Protein AF-A0A6B3MGE1-F1 (afdb_monomer_lite)

Radius of gyration: 51.62 Å; chains: 1; bounding box: 69×41×171 Å

pLDDT: mean 73.35, std 17.1, range [39.31, 96.94]

Secondary structure (DSSP, 8-state):
--HHHHHHHHHHHHHHHHHH---SGGG-TT--TTSTTHHHHHIIIIIS------TTS---TTSPPPHHHHHHHHHHHHHHHHHHHHHH-S--HHHHHHHHHHHHHHHHHHHHHHHHHHHHHHHHHHHHHHS-----EEEEEEEEEEEEEE--SSTT-PPEEEEEEEEEEEEEE--------------TTS------S--------------

Structure (mmCIF, N/CA/C/O backbone):
data_AF-A0A6B3MGE1-F1
#
_entry.id   AF-A0A6B3MGE1-F1
#
loop_
_atom_site.group_PDB
_atom_site.id
_atom_site.type_symbol
_atom_site.label_atom_id
_atom_site.label_alt_id
_atom_site.label_comp_id
_atom_site.label_asym_id
_atom_site.label_entity_id
_atom_site.label_seq_id
_atom_site.pdbx_PDB_ins_code
_atom_site.Cartn_x
_atom_site.Cartn_y
_atom_site.Cartn_z
_atom_site.occupancy
_atom_site.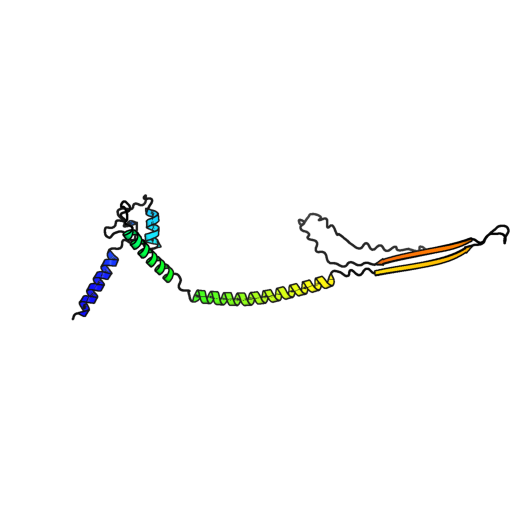B_iso_or_equiv
_atom_site.auth_seq_id
_atom_site.auth_comp_id
_atom_site.auth_asym_id
_atom_site.auth_atom_id
_atom_site.pdbx_PDB_model_num
ATOM 1 N N . MET A 1 1 ? -0.401 -8.418 68.496 1.00 49.59 1 MET A N 1
ATOM 2 C CA . MET A 1 1 ? -1.722 -9.057 68.261 1.00 49.59 1 MET A CA 1
ATOM 3 C C . MET A 1 1 ? -2.655 -8.253 67.332 1.00 49.59 1 MET A C 1
ATOM 5 O O . MET A 1 1 ? -3.755 -8.720 67.072 1.00 49.59 1 MET A O 1
ATOM 9 N N . LEU A 1 2 ? -2.242 -7.096 66.780 1.00 51.19 2 LEU A N 1
ATOM 10 C CA . LEU A 1 2 ? -3.118 -6.191 66.006 1.00 51.19 2 LEU A CA 1
ATOM 11 C C . LEU A 1 2 ? -3.100 -6.416 64.473 1.00 51.19 2 LEU A C 1
ATOM 13 O O . LEU A 1 2 ? -4.042 -6.022 63.790 1.00 51.19 2 LEU A O 1
ATOM 17 N N . ASP A 1 3 ? -2.113 -7.135 63.929 1.00 58.03 3 ASP A N 1
ATOM 18 C CA . ASP A 1 3 ? -1.953 -7.317 62.469 1.00 58.03 3 ASP A CA 1
ATOM 19 C C . ASP A 1 3 ? -2.907 -8.337 61.836 1.00 58.03 3 ASP A C 1
ATOM 21 O O . ASP A 1 3 ? -3.016 -8.441 60.611 1.00 58.03 3 ASP A O 1
ATOM 25 N N . ASN A 1 4 ? -3.599 -9.128 62.657 1.00 52.75 4 ASN A N 1
ATOM 26 C CA . ASN A 1 4 ? -4.525 -10.137 62.149 1.00 52.75 4 ASN A CA 1
ATOM 27 C C . ASN A 1 4 ? -5.879 -9.511 61.773 1.00 52.75 4 ASN A C 1
ATOM 29 O O . ASN A 1 4 ? -6.538 -9.970 60.843 1.00 52.75 4 ASN A O 1
ATOM 33 N N . ASN A 1 5 ? -6.265 -8.417 62.437 1.00 52.69 5 ASN A N 1
ATOM 34 C CA . ASN A 1 5 ? -7.567 -7.780 62.243 1.00 52.69 5 ASN A CA 1
ATOM 35 C C . ASN A 1 5 ? -7.633 -6.992 60.919 1.00 52.69 5 ASN A C 1
ATOM 37 O O . ASN A 1 5 ? -8.621 -7.059 60.193 1.00 52.69 5 ASN A O 1
ATOM 41 N N . SER A 1 6 ? -6.534 -6.344 60.521 1.00 58.25 6 SER A N 1
ATOM 42 C CA . SER A 1 6 ? -6.425 -5.642 59.232 1.00 58.25 6 SER A CA 1
ATOM 43 C C . SER A 1 6 ? -6.480 -6.601 58.034 1.00 58.25 6 SER A C 1
ATOM 45 O O . SER A 1 6 ? -7.157 -6.325 57.040 1.00 58.25 6 SER A O 1
ATOM 47 N N . LYS A 1 7 ? -5.846 -7.778 58.139 1.00 58.06 7 LYS A N 1
ATOM 48 C CA . LYS A 1 7 ? -5.917 -8.840 57.118 1.00 58.06 7 LYS A CA 1
ATOM 49 C C . LYS A 1 7 ? -7.322 -9.439 57.000 1.00 58.06 7 LYS A C 1
ATOM 51 O O . LYS A 1 7 ? -7.735 -9.795 55.897 1.00 58.06 7 LYS A O 1
ATOM 56 N N . GLN A 1 8 ? -8.065 -9.532 58.104 1.00 55.03 8 GLN A N 1
ATOM 57 C CA . GLN A 1 8 ? -9.456 -10.004 58.122 1.00 55.03 8 GLN A CA 1
ATOM 58 C C . GLN A 1 8 ? -10.407 -8.974 57.485 1.00 55.03 8 GLN A C 1
ATOM 60 O O . GLN A 1 8 ? -11.191 -9.337 56.608 1.00 55.03 8 GLN A O 1
ATOM 65 N N . LEU A 1 9 ? -10.272 -7.686 57.816 1.00 54.91 9 LEU A N 1
ATOM 66 C CA . LEU A 1 9 ? -11.087 -6.605 57.242 1.00 54.91 9 LEU A CA 1
ATOM 67 C C . LEU A 1 9 ? -10.875 -6.444 55.729 1.00 54.91 9 LEU A C 1
ATOM 69 O O . LEU A 1 9 ? -11.842 -6.333 54.975 1.00 54.91 9 LEU A O 1
ATOM 73 N N . ASN A 1 10 ? -9.628 -6.542 55.255 1.00 55.59 10 ASN A N 1
ATOM 74 C CA . ASN A 1 10 ? -9.343 -6.506 53.817 1.00 55.59 10 ASN A CA 1
ATOM 75 C C . ASN A 1 10 ? -9.913 -7.729 53.078 1.00 55.59 10 ASN A C 1
ATOM 77 O O . ASN A 1 10 ? -10.380 -7.613 51.947 1.00 55.59 10 ASN A O 1
ATOM 81 N N . ARG A 1 11 ? -9.934 -8.909 53.715 1.00 56.03 11 ARG A N 1
ATOM 82 C CA . ARG A 1 11 ? -10.553 -10.121 53.147 1.00 56.03 11 ARG A CA 1
ATOM 83 C C . ARG A 1 11 ? -12.078 -10.024 53.087 1.00 56.03 11 ARG A C 1
ATOM 85 O O . ARG A 1 11 ? -12.659 -10.487 52.107 1.00 56.03 11 ARG A O 1
ATOM 92 N N . LEU A 1 12 ? -12.715 -9.399 54.077 1.00 51.84 12 LEU A N 1
ATOM 93 C CA . LEU A 1 12 ? -14.160 -9.150 54.084 1.00 51.84 12 LEU A CA 1
ATOM 94 C C . LEU A 1 12 ? -14.558 -8.124 53.010 1.00 51.84 12 LEU A C 1
ATOM 96 O O . LEU A 1 12 ? -15.495 -8.371 52.255 1.00 51.84 12 LEU A O 1
ATOM 100 N N . GLY A 1 13 ? -13.782 -7.047 52.840 1.00 50.84 13 GLY A N 1
ATOM 101 C CA . GLY A 1 13 ? -13.987 -6.071 51.762 1.00 50.84 13 GLY A CA 1
ATOM 102 C C . GLY A 1 13 ? -13.771 -6.645 50.355 1.00 50.84 13 GLY A C 1
ATOM 103 O O . GLY A 1 13 ? -14.493 -6.286 49.425 1.00 50.84 13 GLY A O 1
ATOM 104 N N . LYS A 1 14 ? -12.820 -7.576 50.188 1.00 47.44 14 LYS A N 1
ATOM 105 C CA . LYS A 1 14 ? -12.525 -8.216 48.892 1.00 47.44 14 LYS A CA 1
ATOM 106 C C . LYS A 1 14 ? -13.545 -9.298 48.512 1.00 47.44 14 LYS A C 1
ATOM 108 O O . LYS A 1 14 ? -13.868 -9.403 47.337 1.00 47.44 14 LYS A O 1
ATOM 113 N N . ARG A 1 15 ? -14.097 -10.050 49.481 1.00 46.06 15 ARG A N 1
ATOM 114 C CA . ARG A 1 15 ? -15.192 -11.022 49.246 1.00 46.06 15 ARG A CA 1
ATOM 115 C C . ARG A 1 15 ? -16.539 -10.360 48.955 1.00 46.06 15 ARG A C 1
ATOM 117 O O . ARG A 1 15 ? -17.347 -10.948 48.248 1.00 46.06 15 ARG A O 1
ATOM 124 N N . ASN A 1 16 ? -16.794 -9.168 49.498 1.00 46.84 16 ASN A N 1
ATOM 125 C CA . ASN A 1 16 ? -18.074 -8.485 49.288 1.00 46.84 16 ASN A CA 1
ATOM 126 C C . ASN A 1 16 ? -18.192 -7.891 47.869 1.00 46.84 16 ASN A C 1
ATOM 128 O O . ASN A 1 16 ? -19.272 -7.886 47.290 1.00 46.84 16 ASN A O 1
ATOM 132 N N . ARG A 1 17 ? -17.071 -7.480 47.252 1.00 50.09 17 ARG A N 1
ATOM 133 C CA . ARG A 1 17 ? -17.051 -7.002 45.853 1.00 50.09 17 ARG A CA 1
ATOM 134 C C . ARG A 1 17 ? -17.314 -8.113 44.834 1.00 50.09 17 ARG A C 1
ATOM 136 O O . ARG A 1 17 ? -17.990 -7.873 43.846 1.00 50.09 17 ARG A O 1
ATOM 143 N N . SER A 1 18 ? -16.843 -9.331 45.094 1.00 46.41 18 SER A N 1
ATOM 144 C CA . SER A 1 18 ? -17.076 -10.495 44.226 1.00 46.41 18 SER A CA 1
ATOM 145 C C . SER A 1 18 ? -18.453 -11.148 44.402 1.00 46.41 18 SER A C 1
ATOM 147 O O . SER A 1 18 ? -18.789 -12.048 43.641 1.00 46.41 18 SER A O 1
ATOM 149 N N . ARG A 1 19 ? -19.264 -10.698 45.371 1.00 43.84 19 ARG A N 1
ATOM 150 C CA . ARG A 1 19 ? -20.631 -11.197 45.610 1.00 43.84 19 ARG A CA 1
ATOM 151 C C . ARG A 1 19 ? -21.747 -10.247 45.163 1.00 43.84 19 ARG A C 1
ATOM 153 O O . ARG A 1 19 ? -22.893 -10.673 45.141 1.00 43.84 19 ARG A O 1
ATOM 160 N N . ALA A 1 20 ? -21.426 -8.998 44.824 1.00 52.84 20 ALA A N 1
ATOM 161 C CA . ALA A 1 20 ? -22.412 -7.963 44.491 1.00 52.84 20 ALA A CA 1
ATOM 162 C C . ALA A 1 20 ? -22.423 -7.561 43.007 1.00 52.84 20 ALA A C 1
ATOM 164 O O . ALA A 1 20 ? -23.267 -6.766 42.603 1.00 52.84 20 ALA A O 1
ATOM 165 N N . GLN A 1 21 ? -21.490 -8.075 42.199 1.00 53.66 21 GLN A N 1
ATOM 166 C CA . GLN A 1 21 ? -21.432 -7.756 40.779 1.00 53.66 21 GLN A CA 1
ATOM 167 C C . GLN A 1 21 ? -22.167 -8.829 39.981 1.00 53.66 21 GLN A C 1
ATOM 169 O O . GLN A 1 21 ? -21.694 -9.954 39.839 1.00 53.66 21 GLN A O 1
ATOM 174 N N . VAL A 1 22 ? -23.338 -8.460 39.473 1.00 55.88 22 VAL A N 1
ATOM 175 C CA . VAL A 1 22 ? -24.089 -9.246 38.496 1.00 55.88 22 VAL A CA 1
ATOM 176 C C . VAL A 1 22 ? -23.349 -9.148 37.163 1.00 55.88 22 VAL A C 1
ATOM 178 O O . VAL A 1 22 ? -23.265 -8.067 36.582 1.00 55.88 22 VAL A O 1
ATOM 181 N N . THR A 1 23 ? -22.753 -10.253 36.717 1.00 63.41 23 THR A N 1
ATOM 182 C CA . THR A 1 23 ? -21.877 -10.319 35.531 1.00 63.41 23 THR A CA 1
ATOM 183 C C . THR A 1 23 ? -22.533 -11.005 34.335 1.00 63.41 23 THR A C 1
ATOM 185 O O . THR A 1 23 ? -21.853 -11.306 33.357 1.00 63.41 23 THR A O 1
ATOM 188 N N . ASN A 1 24 ? -23.843 -11.266 34.382 1.00 68.19 24 ASN A N 1
ATOM 189 C CA . ASN A 1 24 ? -24.580 -11.784 33.234 1.00 68.19 24 ASN A CA 1
ATOM 190 C C . ASN A 1 24 ? -25.957 -11.119 33.101 1.00 68.19 24 ASN A C 1
ATOM 192 O O . ASN A 1 24 ? -26.655 -10.922 34.092 1.00 68.19 24 ASN A O 1
ATOM 196 N N . VAL A 1 25 ? -26.364 -10.799 31.870 1.00 74.81 25 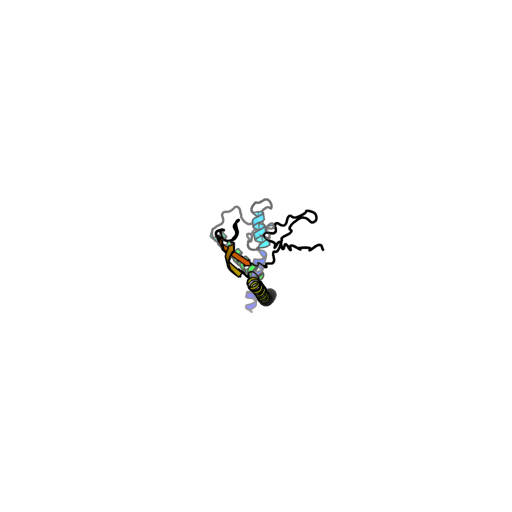VAL A N 1
ATOM 197 C CA . VAL A 1 25 ? -27.647 -10.129 31.591 1.00 74.81 25 VAL A CA 1
ATOM 198 C C . VAL A 1 25 ? -28.845 -10.983 31.997 1.00 74.81 25 VAL A C 1
ATOM 200 O O . VAL A 1 25 ? -29.847 -10.437 32.439 1.00 74.81 25 VAL A O 1
ATOM 203 N N . SER A 1 26 ? -28.729 -12.314 31.957 1.00 75.62 26 SER A N 1
ATOM 204 C CA . SER A 1 26 ? -29.785 -13.233 32.419 1.00 75.62 26 SER A CA 1
ATOM 205 C C . SER A 1 26 ? -30.077 -13.157 33.923 1.00 75.62 26 SER A C 1
ATOM 207 O O . SER A 1 26 ? -31.093 -13.670 34.381 1.00 75.62 26 SER A O 1
ATOM 209 N N . GLN A 1 27 ? -29.196 -12.528 34.701 1.00 79.56 27 GLN A N 1
ATOM 210 C CA . GLN A 1 27 ? -29.361 -12.345 36.143 1.00 79.56 27 GLN A CA 1
ATOM 211 C C . GLN A 1 27 ? -30.057 -11.016 36.484 1.00 79.56 27 GLN A C 1
ATOM 213 O O . GLN A 1 27 ? -30.359 -10.772 37.654 1.00 79.56 27 GLN A O 1
ATOM 218 N N . LEU A 1 28 ? -30.307 -10.158 35.487 1.00 83.19 28 LEU A N 1
ATOM 219 C CA . LEU A 1 28 ? -31.039 -8.908 35.658 1.00 83.19 28 LEU A CA 1
ATOM 220 C C . LEU A 1 28 ? -32.544 -9.193 35.673 1.00 83.19 28 LEU A C 1
ATOM 222 O O . LEU A 1 28 ? -33.082 -9.818 34.765 1.00 83.19 28 LEU A O 1
ATOM 226 N N . ARG A 1 29 ? -33.237 -8.741 36.721 1.00 83.56 29 ARG A N 1
ATOM 227 C CA . ARG A 1 29 ? -34.662 -9.045 36.954 1.00 83.56 29 ARG A CA 1
ATOM 228 C C . ARG A 1 29 ? -35.610 -8.187 36.118 1.00 83.56 29 ARG A C 1
ATOM 230 O O . ARG A 1 29 ? -36.794 -8.494 36.038 1.00 83.56 29 ARG A O 1
ATOM 237 N N . ASP A 1 30 ? -35.106 -7.100 35.550 1.00 85.88 30 ASP A N 1
ATOM 238 C CA . ASP A 1 30 ? -35.862 -6.057 34.855 1.00 85.88 30 ASP A CA 1
ATOM 239 C C . ASP A 1 30 ? -35.526 -5.944 33.363 1.00 85.88 30 ASP A C 1
ATOM 241 O O . ASP A 1 30 ? -35.956 -4.987 32.724 1.00 85.88 30 ASP A O 1
ATOM 245 N N . VAL A 1 31 ? -34.771 -6.899 32.814 1.00 85.81 31 VAL A N 1
ATOM 246 C CA . VAL A 1 31 ? -34.424 -6.954 31.390 1.00 85.81 31 VAL A CA 1
ATOM 247 C C . VAL A 1 31 ? -34.801 -8.329 30.851 1.00 85.81 31 VAL A C 1
ATOM 249 O O . VAL A 1 31 ? -34.288 -9.350 31.307 1.00 85.81 31 VAL A O 1
ATOM 252 N N . GLN A 1 32 ? -35.703 -8.363 29.877 1.00 87.00 32 GLN A N 1
ATOM 253 C CA . GLN A 1 32 ? -36.187 -9.581 29.234 1.00 87.00 32 GLN A CA 1
ATOM 254 C C . GLN A 1 32 ? -35.552 -9.762 27.846 1.00 87.00 32 GLN A C 1
ATOM 256 O O . GLN A 1 32 ? -35.199 -8.774 27.204 1.00 87.00 32 GLN A O 1
ATOM 261 N N . PRO A 1 33 ? -35.450 -11.000 27.319 1.00 84.12 33 PRO A N 1
ATOM 262 C CA . PRO A 1 33 ? -34.887 -11.259 25.987 1.00 84.12 33 PRO A CA 1
ATOM 263 C C . PRO A 1 33 ? -35.576 -10.530 24.823 1.00 84.12 33 PRO A C 1
ATOM 265 O O . PRO A 1 33 ? -34.974 -10.381 23.766 1.00 84.12 33 PRO A O 1
ATOM 268 N N . GLY A 1 34 ? -36.831 -10.103 24.998 1.00 86.25 34 GLY A N 1
ATOM 269 C CA . GLY A 1 34 ? -37.581 -9.338 23.997 1.00 86.25 34 GLY A CA 1
ATOM 270 C C . GLY A 1 34 ? -37.364 -7.823 24.054 1.00 86.25 34 GLY A C 1
ATOM 271 O O . GLY A 1 34 ? -37.864 -7.115 23.181 1.00 86.25 34 GLY A O 1
ATOM 272 N N . ASP A 1 35 ? -36.649 -7.308 25.057 1.00 87.50 35 ASP A N 1
ATOM 273 C CA . ASP A 1 35 ? -36.402 -5.874 25.181 1.00 87.50 35 ASP A CA 1
ATOM 274 C C . ASP A 1 35 ? -35.346 -5.417 24.173 1.00 87.50 35 ASP A C 1
ATOM 276 O O . ASP A 1 35 ? -34.298 -6.042 24.012 1.00 87.50 35 ASP A O 1
ATOM 280 N N . TRP A 1 36 ? -35.562 -4.254 23.556 1.00 87.88 36 TRP A N 1
ATOM 281 C CA . TRP A 1 36 ? -34.611 -3.659 22.606 1.00 87.88 36 TRP A CA 1
ATOM 282 C C . TRP A 1 36 ? -33.201 -3.468 23.202 1.00 87.88 36 TRP A C 1
ATOM 284 O O . TRP A 1 36 ? -32.205 -3.511 22.483 1.00 87.88 36 TRP A O 1
ATOM 294 N N . ALA A 1 37 ? -33.103 -3.267 24.521 1.00 85.19 37 ALA A N 1
ATOM 295 C CA . ALA A 1 37 ? -31.844 -3.057 25.233 1.00 85.19 37 ALA A CA 1
ATOM 296 C C . ALA A 1 37 ? -31.097 -4.363 25.559 1.00 85.19 37 ALA A C 1
ATOM 298 O O . ALA A 1 37 ? -29.924 -4.314 25.936 1.00 85.19 37 ALA A O 1
ATOM 299 N N . TYR A 1 38 ? -31.746 -5.525 25.425 1.00 87.12 38 TYR 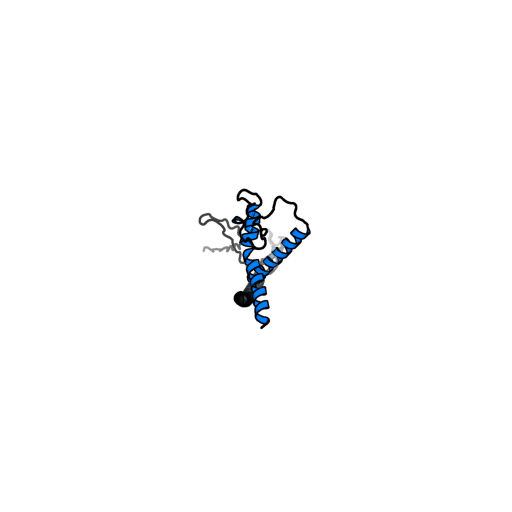A N 1
ATOM 300 C CA . TYR A 1 38 ? -31.190 -6.815 25.837 1.00 87.12 38 TYR A CA 1
ATOM 301 C C . TYR A 1 38 ? -29.882 -7.137 25.110 1.00 87.12 38 TYR A C 1
ATOM 303 O O . TYR A 1 38 ? -28.885 -7.489 25.739 1.00 87.12 38 TYR A O 1
ATOM 311 N N . GLU A 1 39 ? -29.853 -6.962 23.788 1.00 85.44 39 GLU A N 1
ATOM 312 C CA . GLU A 1 39 ? -28.683 -7.293 22.973 1.00 85.44 39 GLU A CA 1
ATOM 313 C C . GLU A 1 39 ? -27.503 -6.345 23.228 1.00 85.44 39 GLU A C 1
ATOM 315 O O . GLU A 1 39 ? -26.356 -6.784 23.354 1.00 85.44 39 GLU A O 1
ATOM 320 N N . ALA A 1 40 ? -27.789 -5.053 23.416 1.00 84.81 40 ALA A N 1
ATOM 321 C CA . ALA A 1 40 ? -26.782 -4.064 23.788 1.00 84.81 40 ALA A CA 1
ATOM 322 C C . ALA A 1 40 ? -26.155 -4.389 25.153 1.00 84.81 40 ALA A C 1
ATOM 324 O O . ALA A 1 40 ? -24.929 -4.401 25.297 1.00 84.81 40 ALA A O 1
ATOM 325 N N . LEU A 1 41 ? -26.985 -4.720 26.146 1.00 85.00 41 LEU A N 1
ATOM 326 C CA . LEU A 1 41 ? -26.520 -5.118 27.472 1.00 85.00 41 LEU A CA 1
ATOM 327 C C . LEU A 1 41 ? -25.729 -6.420 27.424 1.00 85.00 41 LEU A C 1
ATOM 329 O O . LEU A 1 41 ? -24.696 -6.527 28.083 1.00 85.00 41 LEU A O 1
ATOM 333 N N . ARG A 1 42 ? -26.170 -7.393 26.620 1.00 84.62 42 ARG A N 1
ATOM 334 C CA . ARG A 1 42 ? -25.487 -8.681 26.476 1.00 84.62 42 ARG A CA 1
ATOM 335 C C . ARG A 1 42 ? -24.065 -8.479 25.980 1.00 84.62 42 ARG A C 1
ATOM 337 O O . ARG A 1 42 ? -23.130 -8.994 26.586 1.00 84.62 42 ARG A O 1
ATOM 344 N N . SER A 1 43 ? -23.894 -7.663 24.943 1.00 82.88 43 SER A N 1
ATOM 345 C CA . SER A 1 43 ? -22.572 -7.317 24.420 1.00 82.88 43 SER A CA 1
ATOM 346 C C . SER A 1 43 ? -21.697 -6.643 25.487 1.00 82.88 43 SER A C 1
ATOM 348 O O . SER A 1 43 ? -20.558 -7.047 25.714 1.00 82.88 43 SER A O 1
ATOM 350 N N . LEU A 1 44 ? -22.235 -5.659 26.211 1.00 81.25 44 LEU A N 1
ATOM 351 C CA . LEU A 1 44 ? -21.476 -4.886 27.205 1.00 81.25 44 LEU A CA 1
ATOM 352 C C . LEU A 1 44 ? -21.065 -5.707 28.437 1.00 81.25 44 LEU A C 1
ATOM 354 O O . LEU A 1 44 ? -19.969 -5.517 28.973 1.00 81.25 44 LEU A O 1
ATOM 358 N N . VAL A 1 45 ? -21.919 -6.629 28.875 1.00 80.31 45 VAL A N 1
ATOM 359 C CA . VAL A 1 45 ? -21.690 -7.458 30.062 1.00 80.31 45 VAL A CA 1
ATOM 360 C C . VAL A 1 45 ? -20.856 -8.695 29.729 1.00 80.31 45 VAL A C 1
ATOM 362 O O . VAL A 1 45 ? -19.877 -8.960 30.419 1.00 80.31 45 VAL A O 1
ATOM 365 N N . GLU A 1 46 ? -21.185 -9.431 28.665 1.00 78.06 46 GLU A N 1
ATOM 366 C CA . GLU A 1 46 ? -20.501 -10.692 28.341 1.00 78.06 46 GLU A CA 1
ATOM 367 C C . GLU A 1 46 ? -19.152 -10.464 27.650 1.00 78.06 46 GLU A C 1
ATOM 369 O O . GLU A 1 46 ? -18.181 -11.151 27.960 1.00 78.06 46 GLU A O 1
ATOM 374 N N . ARG A 1 47 ? -19.065 -9.498 26.725 1.00 73.81 47 ARG A N 1
ATOM 375 C CA . ARG A 1 47 ? -17.859 -9.297 25.906 1.00 73.81 47 ARG A CA 1
ATOM 376 C C . ARG A 1 47 ? -16.851 -8.363 26.556 1.00 73.81 47 ARG A C 1
ATOM 378 O O . ARG A 1 47 ? -15.651 -8.611 26.496 1.00 73.81 47 ARG A O 1
ATOM 385 N N . TYR A 1 48 ? -17.338 -7.282 27.156 1.00 74.06 48 TYR A N 1
ATOM 386 C CA . TYR A 1 48 ? -16.479 -6.249 27.733 1.00 74.06 48 TYR A CA 1
ATOM 387 C C . TYR A 1 48 ? -16.421 -6.324 29.262 1.00 74.06 48 TYR A C 1
ATOM 389 O O . TYR A 1 48 ? -15.449 -5.854 29.851 1.00 74.06 48 TYR A O 1
ATOM 397 N N . GLY A 1 49 ? -17.409 -6.937 29.926 1.00 76.12 49 GLY A N 1
ATOM 398 C CA . GLY A 1 49 ? -17.444 -7.065 31.390 1.00 76.12 49 GLY A CA 1
ATOM 399 C C . GLY A 1 49 ? -17.455 -5.717 32.111 1.00 76.12 49 GLY A C 1
ATOM 400 O O . GLY A 1 49 ? -16.958 -5.606 33.231 1.00 76.12 49 GLY A O 1
ATOM 401 N N . CYS A 1 50 ? -17.933 -4.674 31.431 1.00 79.50 50 CYS A N 1
ATOM 402 C CA . CYS A 1 50 ? -17.660 -3.286 31.788 1.00 79.50 50 CYS A CA 1
ATOM 403 C C . CYS A 1 50 ? -18.878 -2.576 32.408 1.00 79.50 50 CYS A C 1
ATOM 405 O O . CYS A 1 50 ? -18.738 -1.530 33.038 1.00 79.50 50 CYS A O 1
ATOM 407 N N . ILE A 1 51 ? -20.062 -3.177 32.271 1.00 74.19 51 ILE A N 1
ATOM 408 C CA . ILE A 1 51 ? -21.307 -2.747 32.906 1.00 74.19 51 ILE A CA 1
ATOM 409 C C . ILE A 1 51 ? -21.720 -3.801 33.931 1.00 74.19 51 ILE A C 1
ATOM 411 O O . ILE A 1 51 ? -21.615 -4.999 33.682 1.00 74.19 51 ILE A O 1
ATOM 415 N N . ALA A 1 52 ? -22.191 -3.343 35.088 1.00 71.88 52 ALA A N 1
ATOM 416 C CA . ALA A 1 52 ? -22.763 -4.180 36.131 1.00 71.88 52 ALA A CA 1
ATOM 417 C C . ALA A 1 52 ? -24.154 -3.660 36.492 1.00 71.88 52 ALA A C 1
ATOM 419 O O . ALA A 1 52 ? -24.366 -2.447 36.553 1.00 71.88 52 ALA A O 1
ATOM 420 N N . GLY A 1 53 ? -25.085 -4.581 36.745 1.00 75.25 53 GLY A N 1
ATOM 421 C CA . GLY A 1 53 ? -26.366 -4.236 37.356 1.00 75.25 53 GLY A CA 1
ATOM 422 C C . GLY A 1 53 ? -26.189 -3.680 38.769 1.00 75.25 53 GLY A C 1
ATOM 423 O O . GLY A 1 53 ? -25.133 -3.815 39.394 1.00 75.25 53 GLY A O 1
ATOM 424 N N . TYR A 1 54 ? -27.246 -3.069 39.289 1.00 79.81 54 TYR A N 1
ATOM 425 C CA . TYR A 1 54 ? -27.322 -2.671 40.686 1.00 79.81 54 TYR A CA 1
ATOM 426 C C . TYR A 1 54 ? -27.268 -3.908 41.607 1.00 79.81 54 TYR A C 1
ATOM 428 O O . TYR A 1 54 ? -27.622 -5.015 41.190 1.00 79.81 54 TYR A O 1
ATOM 436 N N . PRO A 1 55 ? -26.859 -3.748 42.881 1.00 76.38 55 PRO A N 1
ATOM 437 C CA . PRO A 1 55 ? -26.761 -4.864 43.830 1.00 76.38 55 PRO A CA 1
ATOM 438 C C . PRO A 1 55 ? -28.086 -5.593 44.102 1.00 76.38 55 PRO A C 1
ATOM 440 O O . PRO A 1 55 ? -28.081 -6.699 44.634 1.00 76.38 55 PRO A O 1
ATOM 443 N N . ASP A 1 56 ? -29.218 -4.972 43.764 1.00 79.06 56 ASP A N 1
ATOM 444 C CA . ASP A 1 56 ? -30.565 -5.549 43.836 1.00 79.06 56 ASP A CA 1
ATOM 445 C C . ASP A 1 56 ? -30.907 -6.451 42.631 1.00 79.06 56 ASP A C 1
ATOM 447 O O . ASP A 1 56 ? -31.994 -7.031 42.581 1.00 79.06 56 ASP A O 1
ATOM 451 N N . GLY A 1 57 ? -29.981 -6.598 41.678 1.00 78.75 57 GLY A N 1
ATOM 452 C CA . GLY A 1 57 ? -30.158 -7.400 40.472 1.00 78.75 57 GLY A CA 1
ATOM 453 C C . GLY A 1 57 ? -30.985 -6.710 39.391 1.00 78.75 57 GLY A C 1
ATOM 454 O O . GLY A 1 57 ? -31.551 -7.394 38.548 1.00 78.75 57 GLY A O 1
ATOM 455 N N . SER A 1 58 ? -31.096 -5.381 39.414 1.00 83.50 58 SER A N 1
ATOM 456 C CA . SER A 1 58 ? -31.791 -4.588 38.391 1.00 83.50 58 SER A CA 1
ATOM 457 C C . SER A 1 58 ? -30.804 -3.734 37.583 1.00 83.50 58 SER A C 1
ATOM 459 O O . SER A 1 58 ? -29.742 -3.367 38.079 1.00 83.50 58 SER A O 1
ATOM 461 N N . PHE A 1 59 ? -31.131 -3.396 36.336 1.00 84.81 59 PHE A N 1
ATOM 462 C CA . PHE A 1 59 ? -30.426 -2.392 35.529 1.00 84.81 59 PHE A CA 1
ATOM 463 C C . PHE A 1 59 ? -31.031 -0.984 35.674 1.00 84.81 59 PHE A C 1
ATOM 465 O O . PHE A 1 59 ? -30.347 0.022 35.500 1.00 84.81 59 PHE A O 1
ATOM 472 N N . ARG A 1 60 ? -32.310 -0.905 36.049 1.00 86.12 60 ARG A N 1
ATOM 473 C CA . ARG A 1 60 ? -33.128 0.303 36.209 1.00 86.12 60 ARG A CA 1
ATOM 474 C C . ARG A 1 60 ? -33.242 1.124 34.921 1.00 86.12 60 ARG A C 1
ATOM 476 O O . ARG A 1 60 ? -33.226 2.350 34.973 1.00 86.12 60 ARG A O 1
ATOM 483 N N . GLY A 1 61 ? -33.413 0.464 33.774 1.00 82.44 61 GLY A N 1
ATOM 484 C CA . GLY A 1 61 ? -33.492 1.128 32.462 1.00 82.44 61 GLY A CA 1
ATOM 485 C C . GLY A 1 61 ? -34.662 2.111 32.297 1.00 82.44 61 GLY A C 1
ATOM 486 O O . GLY A 1 61 ? -34.564 3.051 31.518 1.00 82.44 61 GLY A O 1
ATOM 487 N N . ASN A 1 62 ? -35.741 1.949 33.071 1.00 84.88 62 ASN A N 1
ATOM 488 C CA . ASN A 1 62 ? -36.935 2.803 32.996 1.00 84.88 62 ASN A CA 1
ATOM 489 C C . ASN A 1 62 ? -36.832 4.122 33.784 1.00 84.88 62 ASN A C 1
ATOM 491 O O . ASN A 1 62 ? -37.781 4.906 33.777 1.00 84.88 62 ASN A O 1
ATOM 495 N N . ARG A 1 63 ? -35.722 4.383 34.490 1.00 87.56 63 ARG A N 1
ATOM 496 C CA . ARG A 1 63 ? -35.528 5.636 35.238 1.00 87.56 63 ARG A CA 1
ATOM 497 C C . ARG A 1 63 ? -34.565 6.567 34.509 1.00 87.56 63 ARG A C 1
ATOM 499 O O . ARG A 1 63 ? -33.613 6.118 33.877 1.00 87.56 63 ARG A O 1
ATOM 506 N N . ALA A 1 64 ? -34.756 7.872 34.686 1.00 87.06 64 ALA A N 1
ATOM 507 C CA . ALA A 1 64 ? -33.776 8.851 34.236 1.00 87.06 64 ALA A CA 1
ATOM 508 C C . ALA A 1 64 ? -32.444 8.661 34.984 1.00 87.06 64 ALA A C 1
ATOM 510 O O . ALA A 1 64 ? -32.411 8.600 36.216 1.00 87.06 64 ALA A O 1
ATOM 511 N N . LEU A 1 65 ? -31.353 8.575 34.226 1.00 87.19 65 LEU A N 1
ATOM 512 C CA . LEU A 1 65 ? -29.992 8.478 34.744 1.00 87.19 65 LEU A CA 1
ATOM 513 C C . LEU A 1 65 ? -29.430 9.881 34.993 1.00 87.19 65 LEU A C 1
ATOM 515 O O . LEU A 1 65 ? -29.577 10.774 34.154 1.00 87.19 65 LEU A O 1
ATOM 519 N N . THR A 1 66 ? -28.754 10.094 36.124 1.00 91.00 66 THR A N 1
ATOM 520 C CA . THR A 1 66 ? -28.054 11.366 36.346 1.00 91.00 66 THR A CA 1
ATOM 521 C C . THR A 1 66 ? -26.775 11.434 35.510 1.00 91.00 66 THR A C 1
ATOM 523 O O . THR A 1 66 ? -26.123 10.424 35.238 1.00 91.00 66 THR A O 1
ATOM 526 N N . ARG A 1 67 ? -26.354 12.650 35.141 1.00 92.25 67 ARG A N 1
ATOM 527 C CA . ARG A 1 67 ? -25.092 12.862 34.405 1.00 92.25 67 ARG A CA 1
ATOM 528 C C . ARG A 1 67 ? -23.881 12.276 35.146 1.00 92.25 67 ARG A C 1
ATOM 530 O O . ARG A 1 67 ? -22.969 11.758 34.510 1.00 92.25 67 ARG A O 1
ATOM 537 N N . PHE A 1 68 ? -23.893 12.326 36.480 1.00 92.00 68 PHE A N 1
ATOM 538 C CA . PHE A 1 68 ? -22.826 11.784 37.322 1.00 92.00 68 PHE A CA 1
ATOM 539 C C . PHE A 1 68 ? -22.789 10.254 37.313 1.00 92.00 68 PHE A C 1
ATOM 541 O O . PHE A 1 68 ? -21.711 9.676 37.194 1.00 92.00 68 PHE A O 1
ATOM 548 N N . GLU A 1 69 ? -23.949 9.595 37.387 1.00 85.19 69 GLU A N 1
ATOM 549 C CA . GLU A 1 69 ? -24.027 8.132 37.304 1.00 85.19 69 GLU A CA 1
ATOM 550 C C . GLU A 1 69 ? -23.566 7.628 35.932 1.00 85.19 69 GLU A C 1
ATOM 552 O O . GLU A 1 69 ? -22.815 6.656 35.858 1.00 85.19 69 GLU A O 1
ATOM 557 N N . PHE A 1 70 ? -23.939 8.326 34.854 1.00 87.88 70 PHE A N 1
ATOM 558 C CA . PHE A 1 70 ? -23.465 8.002 33.508 1.00 87.88 70 PHE A CA 1
ATOM 559 C C . PHE A 1 70 ? -21.941 8.125 33.385 1.00 87.88 70 PHE A C 1
ATOM 561 O O . PHE A 1 70 ? -21.280 7.193 32.930 1.00 87.88 70 PHE A O 1
ATOM 568 N N . ALA A 1 71 ? -21.369 9.249 33.831 1.00 89.00 71 ALA A N 1
ATOM 569 C CA . ALA A 1 71 ? -19.929 9.487 33.753 1.00 89.00 71 ALA A CA 1
ATOM 570 C C . ALA A 1 71 ? -19.121 8.460 34.565 1.00 89.00 71 ALA A C 1
ATOM 572 O O . ALA A 1 71 ? -18.093 7.970 34.094 1.00 89.00 71 ALA A O 1
ATOM 573 N N . ALA A 1 72 ? -19.599 8.094 35.759 1.00 86.75 72 ALA A N 1
ATOM 574 C CA . ALA A 1 72 ? -18.963 7.073 36.588 1.00 86.75 72 ALA A CA 1
ATOM 575 C C . ALA A 1 72 ? -18.985 5.689 35.916 1.00 86.75 72 ALA A C 1
ATOM 577 O O . ALA A 1 72 ? -17.961 5.002 35.903 1.00 86.75 72 ALA A O 1
ATOM 578 N N . GLY A 1 73 ? -20.119 5.304 35.318 1.00 85.75 73 GLY A N 1
ATOM 579 C CA . GLY A 1 73 ? -20.248 4.051 34.569 1.00 85.75 73 GLY A CA 1
ATOM 580 C C . GLY A 1 73 ? -19.353 4.009 33.328 1.00 85.75 73 GLY A C 1
ATOM 581 O O . GLY A 1 73 ? -18.653 3.023 33.103 1.00 85.75 73 GLY A O 1
ATOM 582 N N . LEU A 1 74 ? -19.304 5.104 32.564 1.00 87.94 74 LEU A N 1
ATOM 583 C CA . LEU A 1 74 ? -18.456 5.213 31.376 1.00 87.94 74 LEU A CA 1
ATOM 584 C C . LEU A 1 74 ? -16.965 5.107 31.727 1.00 87.94 74 LEU A C 1
ATOM 586 O O . LEU A 1 74 ? -16.236 4.354 31.086 1.00 87.94 74 LEU A O 1
ATOM 590 N N . ASN A 1 75 ? -16.518 5.813 32.769 1.00 88.25 75 ASN A N 1
ATOM 591 C CA . ASN A 1 75 ? -15.129 5.765 33.228 1.00 88.25 75 ASN A CA 1
ATOM 592 C C . ASN A 1 75 ? -14.722 4.351 33.677 1.00 88.25 75 ASN A C 1
ATOM 594 O O . ASN A 1 75 ? -13.656 3.860 33.308 1.00 88.25 75 ASN A O 1
ATOM 598 N N . ALA A 1 76 ? -15.589 3.663 34.428 1.00 85.31 76 ALA A N 1
ATOM 599 C CA . ALA A 1 76 ? -15.350 2.277 34.821 1.00 85.31 76 ALA A CA 1
ATOM 600 C C . ALA A 1 76 ? -15.244 1.347 33.600 1.00 85.31 76 ALA A C 1
ATOM 602 O O . ALA A 1 76 ? -14.371 0.475 33.562 1.00 85.31 76 ALA A O 1
ATOM 603 N N . CYS A 1 77 ? -16.089 1.563 32.585 1.00 87.19 77 CYS A N 1
ATOM 604 C CA . CYS A 1 77 ? -16.044 0.762 31.371 1.00 87.19 77 CYS A CA 1
ATOM 605 C C . CYS A 1 77 ? -14.755 0.994 30.567 1.00 87.19 77 CYS A C 1
ATOM 607 O O . CYS A 1 77 ? -14.108 0.032 30.153 1.00 87.19 77 CYS A O 1
ATOM 609 N N . LEU A 1 78 ? -14.326 2.250 30.409 1.00 87.44 78 LEU A N 1
ATOM 610 C CA . LEU A 1 78 ? -13.079 2.588 29.718 1.00 87.44 78 LEU A CA 1
ATOM 611 C C . LEU A 1 78 ? -11.850 1.959 30.392 1.00 87.44 78 LEU A C 1
ATOM 613 O O . LEU A 1 78 ? -11.017 1.384 29.700 1.00 87.44 78 LEU A O 1
ATOM 617 N N . GLN A 1 79 ? -11.776 1.955 31.726 1.00 85.38 79 GLN A N 1
ATOM 618 C CA . GLN A 1 79 ? -10.681 1.299 32.461 1.00 85.38 79 GLN A CA 1
ATOM 619 C C . GLN A 1 79 ? -10.659 -0.225 32.276 1.00 85.38 79 GLN A C 1
ATOM 621 O O . GLN A 1 79 ? -9.609 -0.865 32.349 1.00 85.38 79 GLN A O 1
ATOM 626 N N . GLN A 1 80 ? -11.825 -0.844 32.088 1.00 83.25 80 GLN A N 1
ATOM 627 C CA . GLN A 1 80 ? -11.926 -2.268 31.775 1.00 83.25 80 GLN A CA 1
ATOM 628 C C . GLN A 1 80 ? -11.457 -2.551 30.347 1.00 83.25 80 GLN A C 1
ATOM 630 O O . GLN A 1 80 ? -10.707 -3.504 30.147 1.00 83.25 80 GLN A O 1
ATOM 635 N N . ILE A 1 81 ? -11.843 -1.713 29.385 1.00 82.06 81 ILE A N 1
ATOM 636 C CA . ILE A 1 81 ? -11.385 -1.809 27.996 1.00 82.06 81 ILE A CA 1
ATOM 637 C C . ILE A 1 81 ? -9.867 -1.622 27.918 1.00 82.06 81 ILE A C 1
ATOM 639 O O . ILE A 1 81 ? -9.200 -2.438 27.293 1.00 82.06 81 ILE A O 1
ATOM 643 N N . GLU A 1 82 ? -9.308 -0.627 28.608 1.00 81.81 82 GLU A N 1
ATOM 644 C CA . GLU A 1 82 ? -7.860 -0.409 28.686 1.00 81.81 82 GLU A CA 1
ATOM 645 C C . GLU A 1 82 ? -7.138 -1.664 29.189 1.00 81.81 82 GLU A C 1
ATOM 647 O O . GLU A 1 82 ? -6.218 -2.147 28.538 1.00 81.81 82 GLU A O 1
ATOM 652 N N . ARG A 1 83 ? -7.622 -2.285 30.272 1.00 79.19 83 ARG A N 1
ATOM 653 C CA . ARG A 1 83 ? -7.058 -3.547 30.776 1.00 79.19 83 ARG A CA 1
ATOM 654 C C . ARG A 1 83 ? -7.190 -4.704 29.788 1.00 79.19 83 ARG A C 1
ATOM 656 O O . ARG A 1 83 ? -6.279 -5.522 29.704 1.00 79.19 83 ARG A O 1
ATOM 663 N N . LEU A 1 84 ? -8.304 -4.805 29.062 1.00 77.06 84 LEU A N 1
ATOM 664 C CA . LEU A 1 84 ? -8.480 -5.829 28.027 1.00 77.06 84 LEU A CA 1
ATOM 665 C C . LEU A 1 84 ? -7.526 -5.609 26.847 1.00 77.06 84 LEU A C 1
ATOM 667 O O . LEU A 1 84 ? -7.031 -6.589 26.300 1.00 77.06 84 LEU A O 1
ATOM 671 N N . ILE A 1 85 ? -7.240 -4.358 26.482 1.00 75.75 85 ILE A N 1
ATOM 672 C CA . ILE A 1 85 ? -6.282 -4.002 25.427 1.00 75.75 85 ILE A CA 1
ATOM 673 C C . ILE A 1 85 ? -4.848 -4.268 25.898 1.00 75.75 85 ILE A C 1
ATOM 675 O O . ILE A 1 85 ? -4.096 -4.940 25.198 1.00 75.75 85 ILE A O 1
ATOM 679 N N . SER A 1 86 ? -4.479 -3.836 27.106 1.00 72.38 86 SER A N 1
ATOM 680 C CA . SER A 1 86 ? -3.155 -4.108 27.678 1.00 72.38 86 SER A CA 1
ATOM 681 C C . SER A 1 86 ? -2.883 -5.607 27.838 1.00 72.38 86 SER A C 1
ATOM 683 O O . SER A 1 86 ? -1.753 -6.043 27.646 1.00 72.38 86 SER A O 1
ATOM 685 N N . ASN A 1 87 ? -3.910 -6.410 28.142 1.00 68.94 87 ASN A N 1
ATOM 686 C CA . ASN A 1 87 ? -3.784 -7.866 28.239 1.00 68.94 87 ASN A CA 1
ATOM 687 C C . ASN A 1 87 ? -3.788 -8.585 26.874 1.00 68.94 87 ASN A C 1
ATOM 689 O O . ASN A 1 87 ? -3.288 -9.703 26.805 1.00 68.94 87 ASN A O 1
ATOM 693 N N . ASN A 1 88 ? -4.329 -7.981 25.806 1.00 62.31 88 ASN A N 1
ATOM 694 C CA . ASN A 1 88 ? -4.383 -8.571 24.455 1.00 62.31 88 ASN A CA 1
ATOM 695 C C . ASN A 1 88 ? -3.286 -8.076 23.495 1.00 62.31 88 ASN A C 1
ATOM 697 O O . ASN A 1 88 ? -3.310 -8.445 22.324 1.00 62.31 88 ASN A O 1
ATOM 701 N N . GLY A 1 89 ? -2.335 -7.248 23.932 1.00 58.12 89 GLY A N 1
ATOM 702 C CA . GLY A 1 89 ? -1.372 -6.690 22.981 1.00 58.12 89 GLY A CA 1
ATOM 703 C C . GLY A 1 89 ? -0.236 -5.883 23.581 1.00 58.12 89 GLY A C 1
ATOM 704 O O . GLY A 1 89 ? 0.110 -4.830 23.055 1.00 58.12 89 GLY A O 1
ATOM 705 N N . GLY A 1 90 ? 0.389 -6.374 24.652 1.00 60.44 90 GLY A N 1
ATOM 706 C CA . GLY A 1 90 ? 1.827 -6.150 24.770 1.00 60.44 90 GLY A CA 1
ATOM 707 C C . GLY A 1 90 ? 2.481 -6.871 23.594 1.00 60.44 90 GLY A C 1
ATOM 708 O O . GLY A 1 90 ? 2.205 -8.053 23.405 1.00 60.44 90 GLY A O 1
ATOM 709 N N . ILE A 1 91 ? 3.263 -6.157 22.782 1.00 62.97 91 ILE A N 1
ATOM 710 C CA . ILE A 1 91 ? 3.999 -6.707 21.638 1.00 62.97 91 ILE A CA 1
ATOM 711 C C . ILE A 1 91 ? 4.581 -8.073 22.031 1.00 62.97 91 ILE A C 1
ATOM 713 O O . ILE A 1 91 ? 5.452 -8.148 22.904 1.00 62.97 91 ILE A O 1
ATOM 717 N N . SER A 1 92 ? 4.067 -9.152 21.434 1.00 71.94 92 SER A N 1
ATOM 718 C CA . SER A 1 92 ? 4.580 -10.486 21.718 1.00 71.94 92 SER A CA 1
ATOM 719 C C . SER A 1 92 ? 6.015 -10.553 21.215 1.00 71.94 92 SER A C 1
ATOM 721 O O . SER A 1 92 ? 6.334 -10.072 20.126 1.00 71.94 92 SER A O 1
ATOM 723 N N . ARG A 1 93 ? 6.903 -11.167 21.998 1.00 74.44 93 ARG A N 1
ATOM 724 C CA . ARG A 1 93 ? 8.292 -11.395 21.579 1.00 74.44 93 ARG A CA 1
ATOM 725 C C . ARG A 1 93 ? 8.359 -12.181 20.265 1.00 74.44 93 ARG A C 1
ATOM 727 O O . ARG A 1 93 ? 9.229 -11.924 19.445 1.00 74.44 93 ARG A O 1
ATOM 734 N N . GLU A 1 94 ? 7.377 -13.049 20.042 1.00 81.69 94 GLU A N 1
ATOM 735 C CA . GLU A 1 94 ? 7.197 -13.789 18.796 1.00 81.69 94 GLU A CA 1
ATOM 736 C C . GLU A 1 94 ? 6.887 -12.872 17.598 1.00 81.69 94 GLU A C 1
ATOM 738 O O . GLU A 1 94 ? 7.412 -13.081 16.506 1.00 81.69 94 GLU A O 1
ATOM 743 N N . ASP A 1 95 ? 6.075 -11.829 17.788 1.00 83.31 95 ASP A N 1
ATOM 744 C CA . ASP A 1 95 ? 5.728 -10.893 16.713 1.00 83.31 95 ASP A CA 1
ATOM 745 C C . ASP A 1 95 ? 6.919 -10.003 16.342 1.00 83.31 95 ASP A C 1
ATOM 747 O O . ASP A 1 95 ? 7.136 -9.723 15.165 1.00 83.31 95 ASP A O 1
ATOM 751 N N . LEU A 1 96 ? 7.750 -9.623 17.321 1.00 83.94 96 LEU A N 1
ATOM 752 C CA . LEU A 1 96 ? 9.011 -8.922 17.053 1.00 83.94 96 LEU A CA 1
ATOM 753 C C . LEU A 1 96 ? 9.973 -9.779 16.237 1.00 83.94 96 LEU A C 1
ATOM 755 O O . LEU A 1 96 ? 10.594 -9.275 15.305 1.00 83.94 96 LEU A O 1
ATOM 759 N N . GLU A 1 97 ? 10.078 -11.067 16.555 1.00 88.25 97 GLU A N 1
ATOM 760 C CA . GLU A 1 97 ? 10.924 -11.998 15.807 1.00 88.25 97 GLU A CA 1
ATOM 761 C C . GLU A 1 97 ? 10.413 -12.194 14.371 1.00 88.25 97 GLU A C 1
ATOM 763 O O . GLU A 1 97 ? 11.212 -12.225 13.434 1.00 88.25 97 GLU A O 1
ATOM 768 N N . LYS A 1 98 ? 9.090 -12.250 14.165 1.00 87.81 98 LYS A N 1
ATOM 769 C CA . LYS A 1 98 ? 8.490 -12.291 12.821 1.00 87.81 98 LYS A CA 1
ATOM 770 C C . LYS A 1 98 ? 8.771 -11.017 12.033 1.00 87.81 98 LYS A C 1
ATOM 772 O O . LYS A 1 98 ? 9.169 -11.110 10.878 1.00 87.81 98 LYS A O 1
ATOM 777 N N . LEU A 1 99 ? 8.612 -9.844 12.645 1.00 88.44 99 LEU A N 1
ATOM 778 C CA . LEU A 1 99 ? 8.897 -8.562 11.994 1.00 88.44 99 LEU A CA 1
ATOM 779 C C . LEU A 1 99 ? 10.382 -8.410 11.644 1.00 88.44 99 LEU A C 1
ATOM 781 O O . LEU A 1 99 ? 10.702 -7.924 10.563 1.00 88.44 99 LEU A O 1
ATOM 785 N N . GLN A 1 100 ? 11.286 -8.864 12.517 1.00 87.75 100 GLN A N 1
ATOM 786 C CA . GLN A 1 100 ? 12.724 -8.869 12.240 1.00 87.75 100 GLN A CA 1
ATOM 787 C C . GLN A 1 100 ? 13.076 -9.777 11.060 1.00 87.75 100 GLN A C 1
ATOM 789 O O . GLN A 1 100 ? 13.818 -9.351 10.179 1.00 87.75 100 GLN A O 1
ATOM 794 N N . ARG A 1 101 ? 12.513 -10.991 11.006 1.00 92.19 101 ARG A N 1
ATOM 795 C CA . ARG A 1 101 ? 12.687 -11.893 9.855 1.00 92.19 101 ARG A CA 1
ATOM 796 C C . ARG A 1 101 ? 12.145 -11.280 8.571 1.00 92.19 101 ARG A C 1
ATOM 798 O O . ARG A 1 101 ? 12.848 -11.249 7.574 1.00 92.19 101 ARG A O 1
ATOM 805 N N . LEU A 1 102 ? 10.941 -10.716 8.623 1.00 91.88 102 LEU A N 1
ATOM 806 C CA . LEU A 1 102 ? 10.319 -10.103 7.455 1.00 91.88 102 LEU A CA 1
ATOM 807 C C . LEU A 1 102 ? 11.157 -8.927 6.929 1.00 91.88 102 LEU A C 1
ATOM 809 O O . LEU A 1 102 ? 11.345 -8.799 5.728 1.00 91.88 102 LEU A O 1
ATOM 813 N N . SER A 1 103 ? 11.710 -8.098 7.821 1.00 92.25 103 SER A N 1
ATOM 814 C CA . SER A 1 103 ? 12.618 -7.008 7.444 1.00 92.25 103 SER A CA 1
ATOM 815 C C . SER A 1 103 ? 13.899 -7.510 6.773 1.00 92.25 103 SER A C 1
ATOM 817 O O . SER A 1 103 ? 14.365 -6.868 5.837 1.00 92.25 103 SER A O 1
ATOM 819 N N . GLN A 1 104 ? 14.464 -8.630 7.237 1.00 91.12 104 GLN A N 1
ATOM 820 C CA . GLN A 1 104 ? 15.641 -9.253 6.619 1.00 91.12 104 GLN A CA 1
ATOM 821 C C . GLN A 1 104 ? 15.313 -9.820 5.232 1.00 91.12 104 GLN A C 1
ATOM 823 O O . GLN A 1 104 ? 16.073 -9.611 4.288 1.00 91.12 104 GLN A O 1
ATOM 828 N N . ASP A 1 105 ? 14.158 -10.473 5.088 1.00 92.50 105 ASP A N 1
ATOM 829 C CA . ASP A 1 105 ? 13.699 -11.008 3.804 1.00 92.50 105 ASP A CA 1
ATOM 830 C C . ASP A 1 105 ? 13.434 -9.880 2.794 1.00 92.50 105 ASP A C 1
ATOM 832 O O . ASP A 1 105 ? 13.834 -9.982 1.635 1.00 92.50 105 ASP A O 1
ATOM 836 N N . PHE A 1 106 ? 12.832 -8.768 3.233 1.00 92.25 106 PHE A N 1
ATOM 837 C CA . PHE A 1 106 ? 12.618 -7.594 2.383 1.00 92.25 106 PHE A CA 1
ATOM 838 C C . PHE A 1 106 ? 13.927 -6.977 1.889 1.00 92.25 106 PHE A C 1
ATOM 840 O O . PHE A 1 106 ? 14.006 -6.575 0.731 1.00 92.25 106 PHE A O 1
ATOM 847 N N . GLU A 1 107 ? 14.957 -6.903 2.731 1.00 93.56 107 GLU A N 1
ATOM 848 C CA . GLU A 1 107 ? 16.265 -6.384 2.324 1.00 93.56 107 GLU A CA 1
ATOM 849 C C . GLU A 1 107 ? 16.906 -7.266 1.237 1.00 93.56 107 GLU A C 1
ATOM 851 O O . GLU A 1 107 ? 17.392 -6.758 0.222 1.00 93.56 107 GLU A O 1
ATOM 856 N N . ALA A 1 108 ? 16.830 -8.591 1.393 1.00 93.25 108 ALA A N 1
ATOM 857 C CA . ALA A 1 108 ? 17.331 -9.545 0.404 1.00 93.25 108 ALA A CA 1
ATOM 858 C C . ALA A 1 108 ? 16.535 -9.516 -0.921 1.00 93.25 108 ALA A C 1
ATOM 860 O O . ALA A 1 108 ? 17.119 -9.558 -2.012 1.00 93.25 108 ALA A O 1
ATOM 861 N N . GLU A 1 109 ? 15.206 -9.407 -0.844 1.00 95.00 109 GLU A N 1
ATOM 862 C CA . GLU A 1 109 ? 14.312 -9.246 -2.000 1.00 95.00 109 GLU A CA 1
ATOM 863 C C . GLU A 1 109 ? 14.613 -7.950 -2.765 1.00 95.00 109 GLU A C 1
ATOM 865 O O . GLU A 1 109 ? 14.745 -7.971 -3.991 1.00 95.00 109 GLU A O 1
ATOM 870 N N . LEU A 1 110 ? 14.806 -6.830 -2.061 1.00 92.44 110 LEU A N 1
ATOM 871 C CA . LEU A 1 110 ? 15.136 -5.546 -2.685 1.00 92.44 110 LEU A CA 1
ATOM 872 C C . LEU A 1 110 ? 16.480 -5.586 -3.419 1.00 92.44 110 LEU A C 1
ATOM 874 O O . LEU A 1 110 ? 16.570 -5.079 -4.537 1.00 92.44 110 LEU A O 1
ATOM 878 N N . GLY A 1 111 ? 17.500 -6.236 -2.848 1.00 93.56 111 GLY A N 1
ATOM 879 C CA . GLY A 1 111 ? 18.778 -6.451 -3.537 1.00 93.56 111 GLY A CA 1
ATOM 880 C C . GLY A 1 111 ? 18.614 -7.265 -4.826 1.00 93.56 111 GLY A C 1
ATOM 881 O O . GLY A 1 111 ? 19.151 -6.903 -5.876 1.00 93.56 111 GLY A O 1
ATOM 882 N N . THR A 1 112 ? 17.793 -8.318 -4.776 1.00 95.31 112 THR A N 1
ATOM 883 C CA . THR A 1 112 ? 17.478 -9.152 -5.946 1.00 95.31 112 THR A CA 1
ATOM 884 C C . THR A 1 112 ? 16.739 -8.361 -7.029 1.00 95.31 112 THR A C 1
ATOM 886 O O . THR A 1 112 ? 17.042 -8.496 -8.217 1.00 95.31 112 THR A O 1
ATOM 889 N N . ILE A 1 113 ? 15.778 -7.516 -6.643 1.00 93.50 113 ILE A N 1
ATOM 890 C CA . ILE A 1 113 ? 15.062 -6.638 -7.577 1.00 93.50 113 ILE A CA 1
ATOM 891 C C . ILE A 1 113 ? 16.021 -5.620 -8.198 1.00 93.50 113 ILE A C 1
ATOM 893 O O . ILE A 1 113 ? 15.975 -5.452 -9.414 1.00 93.50 113 ILE A O 1
ATOM 897 N N . GLY A 1 114 ? 16.923 -5.017 -7.417 1.00 93.50 114 GLY A N 1
ATOM 898 C CA . GLY A 1 114 ? 17.946 -4.099 -7.928 1.00 93.50 114 GLY A CA 1
ATOM 899 C C . GLY A 1 114 ? 18.783 -4.732 -9.040 1.00 93.50 114 GLY A C 1
ATOM 900 O O . GLY A 1 114 ? 18.820 -4.221 -10.152 1.00 93.50 114 GLY A O 1
ATOM 901 N N . THR A 1 115 ? 19.315 -5.936 -8.805 1.00 95.62 115 THR A N 1
ATOM 902 C CA . THR A 1 115 ? 20.093 -6.658 -9.831 1.00 95.62 115 THR A CA 1
ATOM 903 C C . THR A 1 115 ? 19.274 -6.958 -11.096 1.00 95.62 115 THR A C 1
ATOM 905 O O . THR A 1 115 ? 19.798 -6.940 -12.212 1.00 95.62 115 THR A O 1
ATOM 908 N N . ARG A 1 116 ? 17.974 -7.251 -10.955 1.00 95.25 116 ARG A N 1
ATOM 909 C CA . ARG A 1 116 ? 17.085 -7.488 -12.106 1.00 95.25 116 ARG A CA 1
ATOM 910 C C . ARG A 1 116 ? 16.813 -6.210 -12.894 1.00 95.25 116 ARG A C 1
ATOM 912 O O . ARG A 1 116 ? 16.747 -6.283 -14.119 1.00 95.25 116 ARG A O 1
ATOM 919 N N . VAL A 1 117 ? 16.639 -5.081 -12.209 1.00 96.94 117 VAL A N 1
ATOM 920 C CA . VAL A 1 117 ? 16.468 -3.765 -12.836 1.00 96.94 117 VAL A CA 1
ATOM 921 C C . VAL A 1 117 ? 17.734 -3.392 -13.601 1.00 96.94 117 VAL A C 1
ATOM 923 O O . VAL A 1 117 ? 17.629 -3.142 -14.796 1.00 96.94 117 VAL A O 1
ATOM 926 N N . ASP A 1 118 ? 18.914 -3.519 -12.989 1.00 95.25 118 ASP A N 1
ATOM 927 C CA . ASP A 1 118 ? 20.199 -3.247 -13.650 1.00 95.25 118 ASP A CA 1
ATOM 928 C C . ASP A 1 118 ? 20.378 -4.091 -14.928 1.00 95.25 118 ASP A C 1
ATOM 930 O O . ASP A 1 118 ? 20.827 -3.611 -15.971 1.00 95.25 118 ASP A O 1
ATOM 934 N N . ASN A 1 119 ? 19.981 -5.370 -14.886 1.00 94.50 119 ASN A N 1
ATOM 935 C CA . ASN A 1 119 ? 20.029 -6.240 -16.061 1.00 94.50 119 ASN A CA 1
ATOM 936 C C . ASN A 1 119 ? 19.054 -5.799 -17.165 1.00 94.50 119 ASN A C 1
ATOM 938 O O . ASN A 1 119 ? 19.396 -5.856 -18.348 1.00 94.50 119 ASN A O 1
ATOM 942 N N . LEU A 1 120 ? 17.839 -5.387 -16.796 1.00 92.06 120 LEU A N 1
ATOM 943 C CA . LEU A 1 120 ? 16.846 -4.894 -17.747 1.00 92.06 120 LEU A CA 1
ATOM 944 C C . LEU A 1 120 ? 17.290 -3.575 -18.377 1.00 92.06 120 LEU A C 1
ATOM 946 O O . LEU A 1 120 ? 17.198 -3.453 -19.594 1.00 92.06 120 LEU A O 1
ATOM 950 N N . GLU A 1 121 ? 17.821 -2.642 -17.591 1.00 91.44 121 GLU A N 1
ATOM 951 C CA . GLU A 1 121 ? 18.384 -1.384 -18.088 1.00 91.44 121 GLU A CA 1
ATOM 952 C C . GLU A 1 121 ? 19.527 -1.641 -19.076 1.00 91.44 121 GLU A C 1
ATOM 954 O O . GLU A 1 121 ? 19.520 -1.097 -20.180 1.00 91.44 121 GLU A O 1
ATOM 959 N N . GLY A 1 122 ? 20.444 -2.562 -18.759 1.00 89.06 122 GLY A N 1
ATOM 960 C CA . GLY A 1 122 ? 21.507 -2.964 -19.686 1.00 89.06 122 GLY A CA 1
ATOM 961 C C . GLY A 1 122 ? 20.982 -3.587 -20.986 1.00 89.06 122 GLY A C 1
ATOM 962 O O . GLY A 1 122 ? 21.498 -3.312 -22.071 1.00 89.06 122 GLY A O 1
ATOM 963 N N . ARG A 1 123 ? 19.922 -4.403 -20.910 1.00 86.00 123 ARG A N 1
ATOM 964 C CA . ARG A 1 123 ? 19.262 -4.971 -22.100 1.00 86.00 123 ARG A CA 1
ATOM 965 C C . ARG A 1 123 ? 18.558 -3.904 -22.935 1.00 86.00 123 ARG A C 1
ATOM 967 O O . ARG A 1 123 ? 18.586 -4.010 -24.157 1.00 86.00 123 ARG A O 1
ATOM 974 N N . VAL A 1 12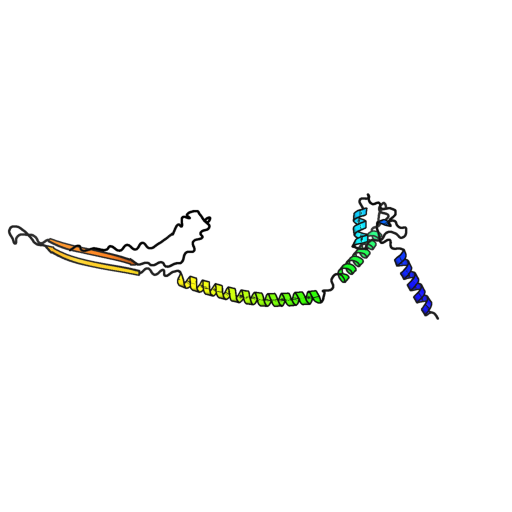4 ? 17.937 -2.909 -22.305 1.00 85.06 124 VAL A N 1
ATOM 975 C CA . VAL A 1 124 ? 17.298 -1.781 -22.998 1.00 85.06 124 VAL A CA 1
ATOM 976 C C . VAL A 1 124 ? 18.349 -0.938 -23.712 1.00 85.06 124 VAL A C 1
ATOM 978 O O . VAL A 1 124 ? 18.213 -0.744 -24.914 1.00 85.06 124 VAL A O 1
ATOM 981 N N . ALA A 1 125 ? 19.438 -0.560 -23.038 1.00 79.88 125 ALA A N 1
ATOM 982 C CA . ALA A 1 125 ? 20.534 0.189 -23.657 1.00 79.88 125 ALA A CA 1
ATOM 983 C C . ALA A 1 125 ? 21.115 -0.545 -24.883 1.00 79.88 125 ALA A C 1
ATOM 985 O O . ALA A 1 125 ? 21.307 0.043 -25.943 1.00 79.88 125 ALA A O 1
ATOM 986 N N . SER A 1 126 ? 21.304 -1.868 -24.787 1.00 79.38 126 SER A N 1
ATOM 987 C CA . SER A 1 126 ? 21.762 -2.677 -25.925 1.00 79.38 126 SER A CA 1
ATOM 988 C C . SER A 1 126 ? 20.761 -2.721 -27.088 1.00 79.38 126 SER A C 1
ATOM 990 O O . SER A 1 126 ? 21.182 -2.829 -28.244 1.00 79.38 126 SER A O 1
ATOM 992 N N . LEU A 1 127 ? 19.453 -2.687 -26.809 1.00 73.31 127 LEU A N 1
ATOM 993 C CA . LEU A 1 127 ? 18.415 -2.635 -27.841 1.00 73.31 127 LEU A CA 1
ATOM 994 C C . LEU A 1 127 ? 18.339 -1.251 -28.492 1.00 73.31 127 LEU A C 1
ATOM 996 O O . LEU A 1 127 ? 18.177 -1.181 -29.708 1.00 73.31 127 LEU A O 1
ATOM 1000 N N . GLU A 1 128 ? 18.493 -0.180 -27.714 1.00 66.88 128 GLU A N 1
ATOM 1001 C CA . GLU A 1 128 ? 18.531 1.199 -28.213 1.00 66.88 128 GLU A CA 1
ATOM 1002 C C . GLU A 1 128 ? 19.708 1.414 -29.174 1.00 66.88 128 GLU A C 1
ATOM 1004 O O . GLU A 1 128 ? 19.500 1.889 -30.292 1.00 66.88 128 GLU A O 1
ATOM 1009 N N . ASP A 1 129 ? 20.908 0.951 -28.812 1.00 66.62 129 ASP A N 1
ATOM 1010 C CA . ASP A 1 129 ? 22.102 1.033 -29.669 1.00 66.62 129 ASP A CA 1
ATOM 1011 C C . ASP A 1 129 ? 21.966 0.231 -30.977 1.00 66.62 129 ASP A C 1
ATOM 1013 O O . ASP A 1 129 ? 22.595 0.549 -31.989 1.00 66.62 129 ASP A O 1
ATOM 1017 N N . SER A 1 130 ? 21.133 -0.814 -30.980 1.00 61.12 130 SER A N 1
ATOM 1018 C CA . SER A 1 130 ? 20.987 -1.730 -32.118 1.00 61.12 130 SER A CA 1
ATOM 1019 C C . SER A 1 130 ? 19.826 -1.387 -33.058 1.00 61.12 130 SER A C 1
ATOM 1021 O O . SER A 1 130 ? 19.716 -2.007 -34.117 1.00 61.12 130 SER A O 1
ATOM 1023 N N . GLN A 1 131 ? 18.926 -0.460 -32.701 1.00 60.16 131 GLN A N 1
ATOM 1024 C CA . GLN A 1 131 ? 17.638 -0.348 -33.399 1.00 60.16 131 GLN A CA 1
ATOM 1025 C C . GLN A 1 131 ? 17.588 0.608 -34.593 1.00 60.16 131 GLN A C 1
ATOM 1027 O O . GLN A 1 131 ? 16.669 0.477 -35.400 1.00 60.16 131 GLN A O 1
ATOM 1032 N N . PHE A 1 132 ? 18.538 1.527 -34.785 1.00 53.88 132 PHE A N 1
ATOM 1033 C CA . PHE A 1 132 ? 18.394 2.511 -35.865 1.00 53.88 132 PHE A CA 1
ATOM 1034 C C . PHE A 1 132 ? 19.727 2.927 -36.492 1.00 53.88 132 PHE A C 1
ATOM 1036 O O . PHE A 1 132 ? 20.296 3.960 -36.149 1.00 53.88 132 PHE A O 1
ATOM 1043 N N . SER A 1 133 ? 20.192 2.189 -37.507 1.00 54.44 133 SER A N 1
ATOM 1044 C CA . SER A 1 133 ? 21.116 2.785 -38.479 1.00 54.44 133 SER A CA 1
ATOM 1045 C C . SER A 1 133 ? 20.307 3.638 -39.455 1.00 54.44 133 SER A C 1
ATOM 1047 O O . SER A 1 133 ? 19.774 3.149 -40.446 1.00 54.44 133 SER A O 1
ATOM 1049 N N . THR A 1 134 ? 20.175 4.928 -39.153 1.00 56.88 134 THR A N 1
ATOM 1050 C CA . THR A 1 134 ? 19.502 5.918 -40.014 1.00 56.88 134 THR A CA 1
ATOM 1051 C C . THR A 1 134 ? 20.397 6.418 -41.153 1.00 56.88 134 THR A C 1
ATOM 1053 O O . THR A 1 134 ? 20.099 7.428 -41.791 1.00 56.88 134 THR A O 1
ATOM 1056 N N . THR A 1 135 ? 21.509 5.731 -41.427 1.00 61.66 135 THR A N 1
ATOM 1057 C CA . THR A 1 135 ? 22.499 6.166 -42.410 1.00 61.66 135 THR A CA 1
ATOM 1058 C C . THR A 1 135 ? 21.967 5.962 -43.827 1.00 61.66 135 THR A C 1
ATOM 1060 O O . THR A 1 135 ? 22.005 4.865 -44.382 1.00 61.66 135 THR A O 1
ATOM 1063 N N . VAL A 1 136 ? 21.485 7.046 -44.433 1.00 72.00 136 VAL A N 1
ATOM 1064 C CA . VAL A 1 136 ? 21.166 7.107 -45.862 1.00 72.00 136 VAL A CA 1
ATOM 1065 C C . VAL A 1 136 ? 22.451 7.414 -46.626 1.00 72.00 136 VAL A C 1
ATOM 1067 O O . VAL A 1 136 ? 23.036 8.483 -46.458 1.00 72.00 136 VAL A O 1
ATOM 1070 N N . SER A 1 137 ? 22.900 6.489 -47.473 1.00 81.69 137 SER A N 1
ATOM 1071 C CA . SER A 1 137 ? 24.016 6.739 -48.385 1.00 81.69 137 SER A CA 1
ATOM 1072 C C . SER A 1 137 ? 23.484 7.288 -49.707 1.00 81.69 137 SER A C 1
ATOM 1074 O O . SER A 1 137 ? 22.634 6.669 -50.353 1.00 81.69 137 SER A O 1
ATOM 1076 N N . PHE A 1 138 ? 23.975 8.463 -50.099 1.00 83.81 138 PHE A N 1
ATOM 1077 C CA . PHE A 1 138 ? 23.651 9.113 -51.365 1.00 83.81 138 PHE A CA 1
ATOM 1078 C C . PHE A 1 138 ? 24.879 9.119 -52.270 1.00 83.81 138 PHE A C 1
ATOM 1080 O O . PHE A 1 138 ? 25.946 9.592 -51.878 1.00 83.81 138 PHE A O 1
ATOM 1087 N N . GLY A 1 139 ? 24.718 8.610 -53.487 1.00 85.25 139 GLY A N 1
ATOM 1088 C CA . GLY A 1 139 ? 25.751 8.620 -54.514 1.00 85.25 139 GLY A CA 1
ATOM 1089 C C . GLY A 1 139 ? 25.159 8.991 -55.865 1.00 85.25 139 GLY A C 1
ATOM 1090 O O . GLY A 1 139 ? 23.981 8.760 -56.129 1.00 85.25 139 GLY A O 1
ATOM 1091 N N . GLY A 1 140 ? 25.966 9.568 -56.745 1.00 90.25 140 GLY A N 1
ATOM 1092 C CA . GLY A 1 140 ? 25.514 9.925 -58.080 1.00 90.25 140 GLY A CA 1
ATOM 1093 C C . GLY A 1 140 ? 26.659 1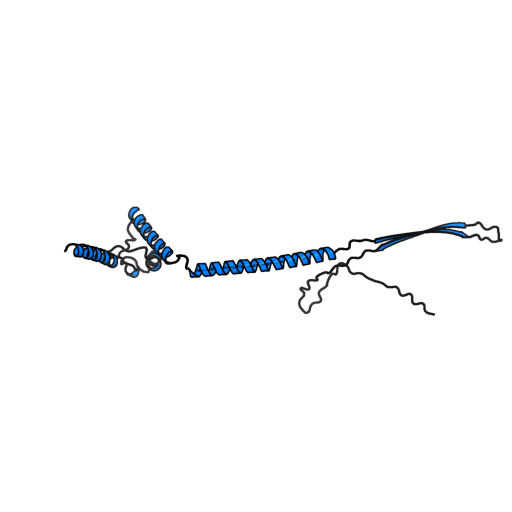0.038 -59.071 1.00 90.25 140 GLY A C 1
ATOM 1094 O O . GLY A 1 140 ? 27.807 10.243 -58.687 1.00 90.25 140 GLY A O 1
ATOM 1095 N N . GLU A 1 141 ? 26.324 9.908 -60.348 1.00 91.94 141 GLU A N 1
ATOM 1096 C CA . GLU A 1 141 ? 27.240 10.044 -61.474 1.00 91.94 141 GLU A CA 1
ATOM 1097 C C . GLU A 1 141 ? 26.593 10.916 -62.556 1.00 91.94 141 GLU A C 1
ATOM 1099 O O . GLU A 1 141 ? 25.403 10.780 -62.856 1.00 91.94 141 GLU A O 1
ATOM 1104 N N . ALA A 1 142 ? 27.378 11.817 -63.144 1.00 93.44 142 ALA A N 1
ATOM 1105 C CA . ALA A 1 142 ? 26.967 12.648 -64.267 1.00 93.44 142 ALA A CA 1
ATOM 1106 C C . ALA A 1 142 ? 27.922 12.417 -65.441 1.00 93.44 142 ALA A C 1
ATOM 1108 O O . ALA A 1 142 ? 29.119 12.678 -65.334 1.00 93.44 142 ALA A O 1
ATOM 1109 N N . ILE A 1 143 ? 27.379 11.934 -66.557 1.00 93.25 143 ILE A N 1
ATOM 1110 C CA . ILE A 1 143 ? 28.120 11.648 -67.786 1.00 93.25 143 ILE A CA 1
ATOM 1111 C C . ILE A 1 143 ? 27.691 12.653 -68.850 1.00 93.25 143 ILE A C 1
ATOM 1113 O O . ILE A 1 143 ? 26.499 12.814 -69.114 1.00 93.25 143 ILE A O 1
ATOM 1117 N N . PHE A 1 144 ? 28.665 13.289 -69.494 1.00 94.75 144 PHE A N 1
ATOM 1118 C CA . PHE A 1 144 ? 28.454 14.175 -70.636 1.00 94.75 144 PHE A CA 1
ATOM 1119 C C . PHE A 1 144 ? 29.129 13.566 -71.864 1.00 94.75 144 PHE A C 1
ATOM 1121 O O . PHE A 1 144 ? 30.284 13.151 -71.793 1.00 94.75 144 PHE A O 1
ATOM 1128 N N . ALA A 1 145 ? 28.410 13.502 -72.982 1.00 93.69 145 ALA A N 1
ATOM 1129 C CA . ALA A 1 145 ? 28.898 12.924 -74.227 1.00 93.69 145 ALA A CA 1
ATOM 1130 C C . ALA A 1 145 ? 28.609 13.865 -75.399 1.00 93.69 145 ALA A C 1
ATOM 1132 O O . ALA A 1 145 ? 27.456 14.152 -75.716 1.00 93.69 145 ALA A O 1
ATOM 1133 N N . LEU A 1 146 ? 29.669 14.321 -76.059 1.00 94.50 146 LEU A N 1
ATOM 1134 C CA . LEU A 1 146 ? 29.595 15.038 -77.32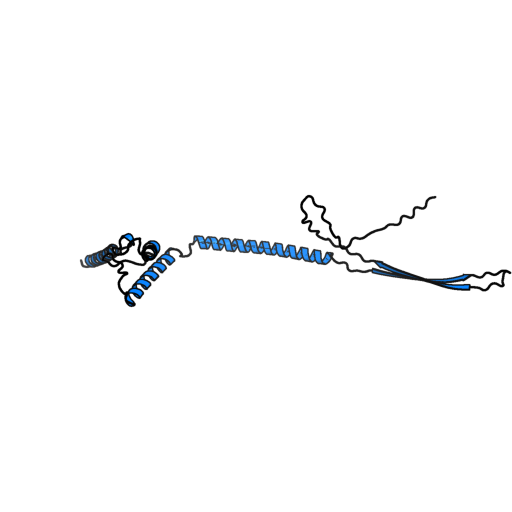9 1.00 94.50 146 LEU A CA 1
ATOM 1135 C C . LEU A 1 146 ? 29.722 14.024 -78.461 1.00 94.50 146 LEU A C 1
ATOM 1137 O O . LEU A 1 146 ? 30.691 13.268 -78.503 1.00 94.50 146 LEU A O 1
ATOM 1141 N N . ALA A 1 147 ? 28.754 14.009 -79.370 1.00 87.94 147 ALA A N 1
ATOM 1142 C CA . ALA A 1 147 ? 28.788 13.167 -80.557 1.00 87.94 147 ALA A CA 1
ATOM 1143 C C . ALA A 1 147 ? 28.538 14.020 -81.801 1.00 87.94 147 ALA A C 1
ATOM 1145 O O . ALA A 1 147 ? 27.660 14.877 -81.804 1.00 87.94 147 ALA A O 1
ATOM 1146 N N . GLY A 1 148 ? 29.315 13.784 -82.853 1.00 88.50 148 GLY A N 1
ATOM 1147 C CA . GLY A 1 148 ? 29.125 14.399 -84.162 1.00 88.50 148 GLY A CA 1
ATOM 1148 C C . GLY A 1 148 ? 28.840 13.324 -85.201 1.00 88.50 148 GLY A C 1
ATOM 1149 O O . GLY A 1 148 ? 29.570 12.337 -85.261 1.00 88.50 148 GLY A O 1
ATOM 1150 N N . ALA A 1 149 ? 27.803 13.509 -86.013 1.00 80.44 149 ALA A N 1
ATOM 1151 C CA . ALA A 1 149 ? 27.522 12.664 -87.169 1.00 80.44 149 ALA A CA 1
ATOM 1152 C C . ALA A 1 149 ? 27.416 13.541 -88.422 1.00 80.44 149 ALA A C 1
ATOM 1154 O O . ALA A 1 149 ? 26.649 14.502 -88.445 1.00 80.44 149 ALA A O 1
ATOM 1155 N N . GLY A 1 150 ? 28.204 13.224 -89.448 1.00 80.94 150 GLY A N 1
ATOM 1156 C CA . GLY A 1 150 ? 28.146 13.867 -90.761 1.00 80.94 150 GLY A CA 1
ATOM 1157 C C . GLY A 1 150 ? 27.713 12.860 -91.820 1.00 80.94 150 GLY A C 1
ATOM 1158 O O . GLY A 1 150 ? 28.154 11.711 -91.792 1.00 80.94 150 GLY A O 1
ATOM 1159 N N . GLY A 1 151 ? 26.845 13.281 -92.736 1.00 75.06 151 GLY A N 1
ATOM 1160 C CA . GLY A 1 151 ? 26.377 12.449 -93.842 1.00 75.06 151 GLY A CA 1
ATOM 1161 C C . GLY A 1 151 ? 25.529 13.250 -94.825 1.00 75.06 151 GLY A C 1
ATOM 1162 O O . GLY A 1 151 ? 24.782 14.137 -94.423 1.00 75.06 151 GLY A O 1
ATOM 1163 N N . GLY A 1 152 ? 25.663 12.954 -96.114 1.00 70.56 152 GLY A N 1
ATOM 1164 C CA . GLY A 1 152 ? 24.928 13.606 -97.194 1.00 70.56 152 GLY A CA 1
ATOM 1165 C C . GLY A 1 152 ? 25.170 12.890 -98.520 1.00 70.56 152 GLY A C 1
ATOM 1166 O O . GLY A 1 152 ? 26.224 12.285 -98.708 1.00 70.56 152 GLY A O 1
ATOM 1167 N N . GLU A 1 153 ? 24.184 12.952 -99.412 1.00 74.31 153 GLU A N 1
ATOM 1168 C CA . GLU A 1 153 ? 24.280 12.471 -100.791 1.00 74.31 153 GLU A CA 1
ATOM 1169 C C . GLU A 1 153 ? 24.099 13.692 -101.715 1.00 74.31 153 GLU A C 1
ATOM 1171 O O . GLU A 1 153 ? 23.029 14.308 -101.675 1.00 74.31 153 GLU A O 1
ATOM 1176 N N . PRO A 1 154 ? 25.099 14.092 -102.525 1.00 68.31 154 PRO A N 1
ATOM 1177 C CA . PRO A 1 154 ? 26.397 13.448 -102.748 1.00 68.31 154 PRO A CA 1
ATOM 1178 C C . PRO A 1 154 ? 27.383 13.585 -101.563 1.00 68.31 154 PRO A C 1
ATOM 1180 O O . PRO A 1 154 ? 27.267 14.526 -100.769 1.00 68.31 154 PRO A O 1
ATOM 1183 N N . PRO A 1 155 ? 28.363 12.662 -101.442 1.00 69.31 155 PRO A N 1
ATOM 1184 C CA . PRO A 1 155 ? 29.341 12.677 -100.356 1.00 69.31 155 PRO A CA 1
ATOM 1185 C C . PRO A 1 155 ? 30.122 14.001 -100.310 1.00 69.31 155 PRO A C 1
ATOM 1187 O O . PRO A 1 155 ? 30.418 14.585 -101.348 1.00 69.31 155 PRO A O 1
ATOM 1190 N N . GLU A 1 156 ? 30.445 14.455 -99.092 1.00 64.69 156 GLU A N 1
ATOM 1191 C CA . GLU A 1 156 ? 31.146 15.716 -98.752 1.00 64.69 156 GLU A CA 1
ATOM 1192 C C . GLU A 1 156 ? 30.314 17.015 -98.754 1.00 64.69 156 GLU A C 1
ATOM 1194 O O . GLU A 1 156 ? 30.837 18.061 -98.375 1.00 64.69 156 GLU A O 1
ATOM 1199 N N . GLN A 1 157 ? 29.016 16.973 -99.083 1.00 69.44 157 GLN A N 1
ATOM 1200 C CA . GLN A 1 157 ? 28.116 18.144 -98.978 1.00 69.44 157 GLN A CA 1
ATOM 1201 C C . GLN A 1 157 ? 27.118 18.073 -97.809 1.00 69.44 157 GLN A C 1
ATOM 1203 O O . GLN A 1 157 ? 26.288 18.964 -97.647 1.00 69.44 157 GLN A O 1
ATOM 1208 N N . GLY A 1 158 ? 27.180 17.020 -96.991 1.00 71.25 158 GLY A N 1
ATOM 1209 C CA . GLY A 1 158 ? 26.303 16.848 -95.832 1.00 71.25 158 GLY A CA 1
ATOM 1210 C C . GLY A 1 158 ? 26.719 17.702 -94.634 1.00 71.25 158 GLY A C 1
ATOM 1211 O O . GLY A 1 158 ? 27.897 17.747 -94.280 1.00 71.25 158 GLY A O 1
ATOM 1212 N N . GLU A 1 159 ? 25.751 18.341 -93.977 1.00 80.44 159 GLU A N 1
ATOM 1213 C CA . GLU A 1 159 ? 25.988 19.097 -92.744 1.00 80.44 159 GLU A CA 1
ATOM 1214 C C . GLU A 1 159 ? 26.347 18.160 -91.578 1.00 80.44 159 GLU A C 1
ATOM 1216 O O . GLU A 1 159 ? 25.804 17.060 -91.430 1.00 80.44 159 GLU A O 1
ATOM 1221 N N . THR A 1 160 ? 27.289 18.590 -90.737 1.00 82.31 160 THR A N 1
ATOM 1222 C CA . THR A 1 160 ? 27.679 17.857 -89.531 1.00 82.31 160 THR A CA 1
ATOM 1223 C C . THR A 1 160 ? 26.764 18.229 -88.375 1.00 82.31 160 THR A C 1
ATOM 1225 O O . THR A 1 160 ? 26.743 19.364 -87.902 1.00 82.31 160 THR A O 1
ATOM 1228 N N . ASN A 1 161 ? 26.036 17.243 -87.863 1.00 85.69 161 ASN A N 1
ATOM 1229 C CA . ASN A 1 161 ? 25.199 17.422 -86.689 1.00 85.69 161 ASN A CA 1
ATOM 1230 C C . ASN A 1 161 ? 25.993 17.068 -85.440 1.00 85.69 161 ASN A C 1
ATOM 1232 O O . ASN A 1 161 ? 26.359 15.911 -85.229 1.00 85.69 161 ASN A O 1
ATOM 1236 N N . VAL A 1 162 ? 26.249 18.074 -84.608 1.00 89.31 162 VAL A N 1
ATOM 1237 C CA . VAL A 1 162 ? 26.856 17.895 -83.290 1.00 89.31 162 VAL A CA 1
ATOM 1238 C C . VAL A 1 162 ? 25.752 17.901 -82.246 1.00 89.31 162 VAL A C 1
ATOM 1240 O O . VAL A 1 162 ? 24.989 18.857 -82.131 1.00 89.31 162 VAL A O 1
ATOM 1243 N N . VAL A 1 163 ? 25.682 16.829 -81.468 1.00 90.81 163 VAL A N 1
ATOM 1244 C CA . VAL A 1 163 ? 24.731 16.670 -80.373 1.00 90.81 163 VAL A CA 1
ATOM 1245 C C . VAL A 1 163 ? 25.481 16.522 -79.054 1.00 90.81 163 VAL A C 1
ATOM 1247 O O . VAL A 1 163 ? 26.456 15.774 -78.942 1.00 90.81 163 VAL A O 1
ATOM 1250 N N . LEU A 1 164 ? 25.018 17.250 -78.040 1.00 93.75 164 LEU A N 1
ATOM 1251 C CA . LEU A 1 164 ? 25.457 17.088 -76.660 1.00 93.75 164 LEU A CA 1
ATOM 1252 C C . LEU A 1 164 ? 24.414 16.256 -75.919 1.00 93.75 164 LEU A C 1
ATOM 1254 O O . LEU A 1 164 ? 23.271 16.677 -75.753 1.00 93.75 164 LEU A O 1
ATOM 1258 N N . ASN A 1 165 ? 24.835 15.095 -75.439 1.00 93.94 165 ASN A N 1
ATOM 1259 C CA . ASN A 1 165 ? 24.028 14.212 -74.618 1.00 93.94 165 ASN A CA 1
ATOM 1260 C C . ASN A 1 165 ? 24.518 14.261 -73.172 1.00 93.94 165 ASN A C 1
ATOM 1262 O O . ASN A 1 165 ? 25.717 14.372 -72.910 1.00 93.94 165 ASN A O 1
ATOM 1266 N N . HIS A 1 166 ? 23.592 14.151 -72.226 1.00 93.06 166 HIS A N 1
ATOM 1267 C CA . HIS A 1 166 ? 23.912 14.050 -70.809 1.00 93.06 166 HIS A CA 1
ATOM 1268 C C . HIS A 1 166 ? 23.091 12.935 -70.167 1.00 93.06 166 HIS A C 1
ATOM 1270 O O . HIS A 1 166 ? 21.944 12.698 -70.546 1.00 93.06 166 HIS A O 1
ATOM 1276 N N . LEU A 1 167 ? 23.684 12.257 -69.188 1.00 94.06 167 LEU A N 1
ATOM 1277 C CA . LEU A 1 167 ? 22.999 11.284 -68.354 1.00 94.06 167 LEU A CA 1
ATOM 1278 C C . LEU A 1 167 ? 23.413 11.483 -66.904 1.00 94.06 167 LEU A C 1
ATOM 1280 O O . LEU A 1 167 ? 24.581 11.333 -66.550 1.00 94.06 167 LEU A O 1
ATOM 1284 N N . THR A 1 168 ? 22.435 11.783 -66.063 1.00 93.81 168 THR A N 1
ATOM 1285 C CA . THR A 1 168 ? 22.601 11.821 -64.616 1.00 93.81 168 THR A CA 1
ATOM 1286 C C . THR A 1 168 ? 21.984 10.566 -64.017 1.00 93.81 168 THR A C 1
ATOM 1288 O O . THR A 1 168 ? 20.862 10.177 -64.342 1.00 93.81 168 THR A O 1
ATOM 1291 N N . ARG A 1 169 ? 22.735 9.894 -63.148 1.00 90.75 169 ARG A N 1
ATOM 1292 C CA . ARG A 1 169 ? 22.256 8.761 -62.357 1.00 90.75 169 ARG A CA 1
ATOM 1293 C C . ARG A 1 169 ? 22.446 9.096 -60.895 1.00 90.75 169 ARG A C 1
ATOM 1295 O O . ARG A 1 169 ? 23.552 9.399 -60.468 1.00 90.75 169 ARG A O 1
ATOM 1302 N N . LEU A 1 170 ? 21.362 9.034 -60.139 1.00 92.00 170 LEU A N 1
ATOM 1303 C CA . LEU A 1 170 ? 21.366 9.218 -58.696 1.00 92.00 170 LEU A CA 1
ATOM 1304 C C . LEU A 1 170 ? 20.945 7.900 -58.055 1.00 92.00 170 LEU A C 1
ATOM 1306 O O . LEU A 1 170 ? 19.985 7.269 -58.496 1.00 92.00 170 LEU A O 1
ATOM 1310 N N . GLY A 1 171 ? 21.685 7.484 -57.037 1.00 85.31 171 GLY A N 1
ATOM 1311 C CA . GLY A 1 171 ? 21.428 6.295 -56.246 1.00 85.31 171 GLY A CA 1
ATOM 1312 C C . GLY A 1 171 ? 21.272 6.675 -54.781 1.00 85.31 171 GLY A C 1
ATOM 1313 O O . GLY A 1 171 ? 22.119 7.357 -54.206 1.00 85.31 171 GLY A O 1
ATOM 1314 N N . ILE A 1 172 ? 20.183 6.212 -54.177 1.00 82.75 172 ILE A N 1
ATOM 1315 C CA . ILE A 1 172 ? 19.958 6.302 -52.737 1.00 82.75 172 ILE A CA 1
ATOM 1316 C C . ILE A 1 172 ? 19.944 4.873 -52.212 1.00 82.75 172 ILE A C 1
ATOM 1318 O O . ILE A 1 172 ? 19.166 4.047 -52.688 1.00 82.75 172 ILE A O 1
ATOM 1322 N N . ALA A 1 173 ? 20.802 4.586 -51.239 1.00 75.69 173 ALA A N 1
ATOM 1323 C CA . ALA A 1 173 ? 20.793 3.329 -50.514 1.00 75.69 173 ALA A CA 1
ATOM 1324 C C . ALA A 1 173 ? 20.456 3.608 -49.046 1.00 75.69 173 ALA A C 1
ATOM 1326 O O . ALA A 1 173 ? 21.209 4.277 -48.338 1.00 75.69 173 ALA A O 1
ATOM 1327 N N . SER A 1 174 ? 19.313 3.093 -48.599 1.00 65.69 174 SER A N 1
ATOM 1328 C CA . SER A 1 174 ? 18.875 3.133 -47.204 1.00 65.69 174 SER A CA 1
ATOM 1329 C C . SER A 1 174 ? 18.621 1.714 -46.712 1.00 65.69 174 SER A C 1
ATOM 1331 O O . SER A 1 174 ? 17.965 0.935 -47.407 1.00 65.69 174 SER A O 1
ATOM 1333 N N . SER A 1 175 ? 19.085 1.387 -45.511 1.00 63.81 175 SER A N 1
ATOM 1334 C CA . SER A 1 175 ? 18.774 0.122 -44.844 1.00 63.81 175 SER A CA 1
ATOM 1335 C C . SER A 1 175 ? 18.088 0.387 -43.513 1.00 63.81 175 SER A C 1
ATOM 1337 O O . SER A 1 175 ? 18.559 1.210 -42.737 1.00 63.81 175 SER A O 1
ATOM 1339 N N . PHE A 1 176 ? 17.011 -0.343 -43.238 1.00 56.50 176 PHE A N 1
ATOM 1340 C CA . PHE A 1 176 ? 16.376 -0.407 -41.927 1.00 56.50 176 PHE A CA 1
ATOM 1341 C C . PHE A 1 176 ? 16.426 -1.860 -41.453 1.00 56.50 176 PHE A C 1
ATOM 1343 O O . PHE A 1 176 ? 15.946 -2.754 -42.149 1.00 56.50 176 PHE A O 1
ATOM 1350 N N . THR A 1 177 ? 17.030 -2.104 -40.294 1.00 54.00 177 THR A N 1
ATOM 1351 C CA . THR A 1 177 ? 17.043 -3.420 -39.650 1.00 54.00 177 THR A CA 1
ATOM 1352 C C . THR A 1 177 ? 16.444 -3.264 -38.264 1.00 54.00 177 THR A C 1
ATOM 1354 O O . THR A 1 177 ? 17.030 -2.600 -37.417 1.00 54.00 177 THR A O 1
ATOM 1357 N N . GLY A 1 178 ? 15.279 -3.865 -38.038 1.00 51.50 178 GLY A N 1
ATOM 1358 C CA . GLY A 1 178 ? 14.612 -3.879 -36.741 1.00 51.50 178 GLY A CA 1
ATOM 1359 C C . GLY A 1 178 ? 13.903 -5.212 -36.519 1.00 51.50 178 GLY A C 1
ATOM 1360 O O . GLY A 1 178 ? 13.516 -5.881 -37.476 1.00 51.50 178 GLY A O 1
ATOM 1361 N N . SER A 1 179 ? 13.751 -5.611 -35.256 1.00 51.81 179 SER A N 1
ATOM 1362 C CA . SER A 1 179 ? 12.942 -6.769 -34.860 1.00 51.81 179 SER A CA 1
ATOM 1363 C C . SER A 1 179 ? 11.555 -6.286 -34.443 1.00 51.81 179 SER A C 1
ATOM 1365 O O . SER A 1 179 ? 11.448 -5.449 -33.549 1.00 51.81 179 SER A O 1
ATOM 1367 N N . PHE A 1 180 ? 10.497 -6.808 -35.067 1.00 44.94 180 PHE A N 1
ATOM 1368 C CA . PHE A 1 180 ? 9.109 -6.529 -34.684 1.00 44.94 180 PHE A CA 1
ATOM 1369 C C . PHE A 1 180 ? 8.524 -7.720 -33.916 1.00 44.94 180 PHE A C 1
ATOM 1371 O O . PHE A 1 180 ? 8.619 -8.857 -34.374 1.00 44.94 180 PHE A O 1
ATOM 1378 N N . ASN A 1 181 ? 7.897 -7.460 -32.767 1.00 46.34 181 ASN A N 1
ATOM 1379 C CA . ASN A 1 181 ? 7.087 -8.453 -32.062 1.00 46.34 181 ASN A CA 1
ATOM 1380 C C . ASN A 1 181 ? 5.654 -8.383 -32.601 1.00 46.34 181 ASN A C 1
ATOM 1382 O O . ASN A 1 181 ? 4.944 -7.414 -32.342 1.00 46.34 181 ASN A O 1
ATOM 1386 N N . ALA A 1 182 ? 5.235 -9.405 -33.346 1.00 50.38 182 ALA A N 1
ATOM 1387 C CA . ALA A 1 182 ? 3.842 -9.567 -33.744 1.00 50.38 182 ALA A CA 1
ATOM 1388 C C . ALA A 1 182 ? 3.072 -10.271 -32.617 1.00 50.38 182 ALA A C 1
ATOM 1390 O O . ALA A 1 182 ? 3.303 -11.451 -32.350 1.00 50.38 182 ALA A O 1
ATOM 1391 N N . ASP A 1 183 ? 2.165 -9.549 -31.957 1.00 46.97 183 ASP A N 1
ATOM 1392 C CA . ASP A 1 183 ? 1.171 -10.153 -31.071 1.00 46.97 183 ASP A CA 1
ATOM 1393 C C . ASP A 1 183 ? 0.165 -10.923 -31.937 1.00 46.97 183 ASP A C 1
ATOM 1395 O O . ASP A 1 183 ? -0.598 -10.343 -32.710 1.00 46.97 183 ASP A O 1
ATOM 1399 N N . SER A 1 184 ? 0.223 -12.251 -31.859 1.00 54.72 184 SER A N 1
ATOM 1400 C CA . SER A 1 184 ? -0.732 -13.151 -32.503 1.00 54.72 184 SER A CA 1
ATOM 1401 C C . SER A 1 184 ? -1.760 -13.610 -31.477 1.00 54.72 184 SER A C 1
ATOM 1403 O O . SER A 1 184 ? -1.920 -14.797 -31.209 1.00 54.72 184 SER A O 1
ATOM 1405 N N . SER A 1 185 ? -2.499 -12.665 -30.902 1.00 52.12 185 SER A N 1
ATOM 1406 C CA . SER A 1 185 ? -3.715 -12.950 -30.138 1.00 52.12 185 SER A CA 1
ATOM 1407 C C . SER A 1 185 ? -4.862 -13.319 -31.098 1.00 52.12 185 SER A C 1
ATOM 1409 O O . SER A 1 185 ? -5.890 -12.656 -31.188 1.00 52.12 185 SER A O 1
ATOM 1411 N N . GLY A 1 186 ? -4.655 -14.395 -31.861 1.00 52.62 186 GLY A N 1
ATOM 1412 C CA . GLY A 1 186 ? -5.662 -15.087 -32.659 1.00 52.62 186 GLY A CA 1
ATOM 1413 C C . GLY A 1 186 ? -5.877 -16.486 -32.091 1.00 52.62 186 GLY A C 1
ATOM 1414 O O . GLY A 1 186 ? -4.922 -17.171 -31.726 1.00 52.62 186 GLY A O 1
ATOM 1415 N N . LEU A 1 187 ? -7.138 -16.904 -31.979 1.00 54.66 187 LEU A N 1
ATOM 1416 C CA . LEU A 1 187 ? -7.511 -18.258 -31.569 1.00 54.66 187 LEU A CA 1
ATOM 1417 C C . LEU A 1 187 ? -6.813 -19.289 -32.475 1.00 54.66 187 LEU A C 1
ATOM 1419 O O . LEU A 1 187 ? -6.619 -19.038 -33.661 1.00 54.66 187 LEU A O 1
ATOM 1423 N N . ILE A 1 188 ? -6.472 -20.455 -31.912 1.00 52.25 188 ILE A N 1
ATOM 1424 C CA . ILE A 1 188 ? -5.552 -21.502 -32.428 1.00 52.25 188 ILE A CA 1
ATOM 1425 C C . ILE A 1 188 ? -5.863 -22.006 -33.868 1.00 52.25 188 ILE A C 1
ATOM 1427 O O . ILE A 1 188 ? -5.086 -22.768 -34.435 1.00 52.25 188 ILE A O 1
ATOM 1431 N N . PHE A 1 189 ? -6.951 -21.561 -34.506 1.00 50.44 189 PHE A N 1
ATOM 1432 C CA . PHE A 1 189 ? -7.396 -22.024 -35.824 1.00 50.44 189 PHE A CA 1
ATOM 1433 C C . PHE A 1 189 ? -7.914 -20.929 -36.780 1.00 50.44 189 PHE A C 1
ATOM 1435 O O . PHE A 1 189 ? -8.548 -21.268 -37.778 1.00 50.44 189 PHE A O 1
ATOM 1442 N N . GLU A 1 190 ? -7.642 -19.642 -36.536 1.00 43.75 190 GLU A N 1
ATOM 1443 C CA . GLU A 1 190 ? -7.993 -18.559 -37.474 1.00 43.75 190 GLU A CA 1
ATOM 1444 C C . GLU A 1 190 ? -6.742 -17.961 -38.146 1.00 43.75 190 GLU A C 1
ATOM 1446 O O . GLU A 1 190 ? -5.756 -17.682 -37.461 1.00 43.75 190 GLU A O 1
ATOM 1451 N N . PRO A 1 191 ? -6.737 -17.746 -39.478 1.00 48.38 191 PRO A N 1
ATOM 1452 C CA . PRO A 1 191 ? -5.637 -17.060 -40.146 1.00 48.38 191 PRO A CA 1
ATOM 1453 C C . PRO A 1 191 ? -5.607 -15.586 -39.719 1.00 48.38 191 PRO A C 1
ATOM 1455 O O . PRO A 1 191 ? -6.435 -14.781 -40.142 1.00 48.38 191 PRO A O 1
ATOM 1458 N N . THR A 1 192 ? -4.638 -15.212 -38.886 1.00 47.56 192 THR A N 1
ATOM 1459 C CA . THR A 1 192 ? -4.374 -13.819 -38.515 1.00 47.56 192 THR A CA 1
ATOM 1460 C C . THR A 1 192 ? -3.681 -13.091 -39.665 1.00 47.56 192 THR A C 1
ATOM 1462 O O . THR A 1 192 ? -2.634 -13.514 -40.158 1.00 47.56 192 THR A O 1
ATOM 1465 N N . GLN A 1 193 ? -4.264 -11.978 -40.117 1.00 44.56 193 GLN A N 1
ATOM 1466 C CA . GLN A 1 193 ? -3.614 -11.099 -41.087 1.00 44.56 193 GLN A CA 1
ATOM 1467 C C . GLN A 1 193 ? -2.603 -10.202 -40.375 1.00 44.56 193 GLN A C 1
ATOM 1469 O O . GLN A 1 193 ? -2.955 -9.202 -39.752 1.00 44.56 193 GLN A O 1
ATOM 1474 N N . THR A 1 194 ? -1.325 -10.559 -40.473 1.00 45.38 194 THR A N 1
ATOM 1475 C CA . THR A 1 194 ? -0.222 -9.707 -40.026 1.00 45.38 194 THR A CA 1
ATOM 1476 C C . THR A 1 194 ? 0.005 -8.610 -41.064 1.00 45.38 194 THR A C 1
ATOM 1478 O O . THR A 1 194 ? 0.562 -8.858 -42.135 1.00 45.38 194 THR A O 1
ATOM 1481 N N . HIS A 1 195 ? -0.403 -7.379 -40.762 1.00 43.62 195 HIS A N 1
ATOM 1482 C CA . HIS A 1 195 ? -0.013 -6.216 -41.556 1.00 43.62 195 HIS A CA 1
ATOM 1483 C C . HIS A 1 195 ? 1.455 -5.875 -41.258 1.00 43.62 195 HIS A C 1
ATOM 1485 O O . HIS A 1 195 ? 1.757 -5.100 -40.354 1.00 43.62 195 HIS A O 1
ATOM 1491 N N . ALA A 1 196 ? 2.387 -6.476 -42.000 1.00 42.81 196 ALA A N 1
ATOM 1492 C CA . ALA A 1 196 ? 3.784 -6.058 -41.978 1.00 42.81 196 ALA A CA 1
ATOM 1493 C C . ALA A 1 196 ? 3.895 -4.652 -42.593 1.00 42.81 196 ALA A C 1
ATOM 1495 O O . ALA A 1 196 ? 3.804 -4.487 -43.811 1.00 42.81 196 ALA A O 1
ATOM 1496 N N . VAL A 1 197 ? 4.092 -3.623 -41.766 1.00 45.41 197 VAL A N 1
ATOM 1497 C CA . VAL A 1 197 ? 4.495 -2.300 -42.257 1.00 45.41 197 VAL A CA 1
ATOM 1498 C C . VAL A 1 197 ? 6.000 -2.354 -42.527 1.00 45.41 197 VAL A C 1
ATOM 1500 O O . VAL A 1 197 ? 6.812 -2.046 -41.664 1.00 45.41 197 VAL A O 1
ATOM 1503 N N . GLY A 1 198 ? 6.355 -2.796 -43.737 1.00 40.25 198 GLY A N 1
ATOM 1504 C CA . GLY A 1 198 ? 7.707 -2.705 -44.295 1.00 40.25 198 GLY A CA 1
ATOM 1505 C C . GLY A 1 198 ? 8.461 -4.035 -44.369 1.00 40.25 198 GLY A C 1
ATOM 1506 O O . GLY A 1 198 ? 8.896 -4.582 -43.363 1.00 40.25 198 GLY A O 1
ATOM 1507 N N . GLY A 1 199 ? 8.673 -4.524 -45.593 1.00 42.50 199 GLY A N 1
ATOM 1508 C CA . GLY A 1 199 ? 9.593 -5.614 -45.916 1.00 42.50 199 GLY A CA 1
ATOM 1509 C C . GLY A 1 199 ? 10.353 -5.296 -47.206 1.00 42.50 199 GLY A C 1
ATOM 1510 O O . GLY A 1 199 ? 9.826 -4.626 -48.094 1.00 42.50 199 GLY A O 1
ATOM 1511 N N . THR A 1 200 ? 11.603 -5.749 -47.309 1.00 41.59 200 THR A N 1
ATOM 1512 C CA . THR A 1 200 ? 12.460 -5.524 -48.483 1.00 41.59 200 THR A CA 1
ATOM 1513 C C . THR A 1 200 ? 12.089 -6.497 -49.601 1.00 41.59 200 THR A C 1
ATOM 1515 O O . THR A 1 200 ? 12.331 -7.698 -49.493 1.00 41.59 200 THR A O 1
ATOM 1518 N N . LEU A 1 201 ? 11.539 -5.987 -50.705 1.00 39.31 201 LEU A N 1
ATOM 1519 C CA . LEU A 1 201 ? 11.409 -6.748 -51.949 1.00 39.31 201 LEU A CA 1
ATOM 1520 C C . LEU A 1 201 ? 12.743 -6.708 -52.701 1.00 39.31 201 LEU A C 1
ATOM 1522 O O . LEU A 1 201 ? 13.151 -5.658 -53.196 1.00 39.31 201 LEU A O 1
ATOM 1526 N N . GLN A 1 202 ? 13.426 -7.850 -52.793 1.00 40.09 202 GLN A N 1
ATOM 1527 C CA . GLN A 1 202 ? 14.669 -7.977 -53.550 1.00 40.09 202 GLN A CA 1
ATOM 1528 C C . GLN A 1 202 ? 14.397 -8.704 -54.874 1.00 40.09 202 GLN A C 1
ATOM 1530 O O . GLN A 1 202 ? 14.322 -9.929 -54.924 1.00 40.09 202 GLN A O 1
ATOM 1535 N N . TRP A 1 203 ? 14.251 -7.953 -55.967 1.00 46.31 203 TRP A N 1
ATOM 1536 C CA . TRP A 1 203 ? 14.138 -8.526 -57.311 1.00 46.31 203 TRP A CA 1
ATOM 1537 C C . TRP A 1 203 ? 15.530 -8.638 -57.940 1.00 46.31 203 TRP A C 1
ATOM 1539 O O . TRP A 1 203 ? 16.260 -7.653 -58.036 1.00 46.31 203 TRP A O 1
ATOM 1549 N N . ARG A 1 204 ? 15.902 -9.840 -58.392 1.00 53.41 204 ARG A N 1
ATOM 1550 C CA . ARG A 1 204 ? 17.110 -10.085 -59.190 1.00 53.41 204 ARG A CA 1
ATOM 1551 C C . ARG A 1 204 ? 16.680 -10.422 -60.615 1.00 53.41 204 ARG A C 1
ATOM 1553 O O . ARG A 1 204 ? 16.172 -11.510 -60.858 1.00 53.41 204 ARG A O 1
ATOM 1560 N N . SER A 1 205 ? 16.891 -9.498 -61.551 1.00 42.62 205 SER A N 1
ATOM 1561 C CA . SER A 1 205 ? 16.751 -9.799 -62.979 1.00 42.62 205 SER A CA 1
ATOM 1562 C C . SER A 1 205 ? 17.892 -10.728 -63.400 1.00 42.62 205 SER A C 1
ATOM 1564 O O . SER A 1 205 ? 19.061 -10.343 -63.366 1.00 42.62 205 SER A O 1
ATOM 1566 N N . LEU A 1 206 ? 17.565 -11.976 -63.742 1.00 48.59 206 LEU A N 1
ATOM 1567 C CA . LEU A 1 206 ? 18.493 -12.899 -64.387 1.00 48.59 206 LEU A CA 1
ATOM 1568 C C . LEU A 1 206 ? 18.339 -12.740 -65.900 1.00 48.59 206 LEU A C 1
ATOM 1570 O O . LEU A 1 206 ? 17.421 -13.300 -66.494 1.00 48.59 206 LEU A O 1
ATOM 1574 N N . ASN A 1 207 ? 19.262 -12.013 -66.530 1.00 52.72 207 ASN A N 1
ATOM 1575 C CA . ASN A 1 207 ? 19.420 -12.084 -67.980 1.00 52.72 207 ASN A CA 1
ATOM 1576 C C . ASN A 1 207 ? 20.046 -13.439 -68.333 1.00 52.72 207 ASN A C 1
ATOM 1578 O O . ASN A 1 207 ? 21.266 -13.611 -68.287 1.00 52.72 207 ASN A O 1
ATOM 1582 N N . ARG A 1 208 ? 19.197 -14.414 -68.671 1.00 48.31 208 ARG A N 1
ATOM 1583 C CA . ARG A 1 208 ? 19.618 -15.651 -69.326 1.00 48.31 208 ARG A CA 1
ATOM 1584 C C . ARG A 1 208 ? 19.957 -15.304 -70.776 1.00 48.31 208 ARG A C 1
ATOM 1586 O O . ARG A 1 208 ? 19.064 -15.012 -71.562 1.00 48.31 208 ARG A O 1
ATOM 1593 N N . LYS A 1 209 ? 21.246 -15.308 -71.121 1.00 52.16 209 LYS A N 1
ATOM 1594 C CA . LYS A 1 209 ? 21.660 -15.405 -72.524 1.00 52.16 209 LYS A CA 1
ATOM 1595 C C . LYS A 1 209 ? 21.377 -16.838 -72.969 1.00 52.16 209 LYS A C 1
ATOM 1597 O O . LYS A 1 209 ? 22.019 -17.759 -72.471 1.00 52.16 209 LYS A O 1
ATOM 1602 N N . GLU A 1 210 ? 20.378 -17.021 -73.822 1.00 52.09 210 GLU A N 1
ATOM 1603 C CA . GLU A 1 210 ? 20.264 -18.238 -74.625 1.00 52.09 210 GLU A CA 1
ATOM 1604 C C . GLU A 1 210 ? 21.221 -18.102 -75.819 1.00 52.09 210 GLU A C 1
ATOM 1606 O O . GLU A 1 210 ? 21.365 -17.011 -76.376 1.00 52.09 210 GLU A O 1
ATOM 1611 N N . ASN A 1 211 ? 21.957 -19.187 -76.077 1.00 49.47 211 ASN A N 1
ATOM 1612 C CA . ASN A 1 211 ? 22.940 -19.344 -77.154 1.00 49.47 211 ASN A CA 1
ATOM 1613 C C . ASN A 1 211 ? 22.280 -19.352 -78.532 1.00 49.47 211 ASN A C 1
ATOM 1615 O O . ASN A 1 211 ? 21.193 -19.961 -78.643 1.00 49.47 211 ASN A O 1
#

Sequence (211 aa):
MLDNNSKQLNRLGKRNRSRAQVTNVSQLRDVQPGDWAYEALRSLVERYGCIAGYPDGSFRGNRALTRFEFAAGLNACLQQIERLISNNGGISREDLEKLQRLSQDFEAELGTIGTRVDNLEGRVASLEDSQFSTTVSFGGEAIFALAGAGGGEPPEQGETNVVLNHLTRLGIASSFTGSFNADSSGLIFEPTQTHAVGGTLQWRSLNRKEN

Foldseek 3Di:
DPVVVVVVVVVVVVVVVVLQFDQALVQAPADDPPDPCSVVVRCQRVVQVQDTDGSVRHNPPVDDDDPVNVVVSVVSSVVSVVVVCVVVDPPDPVNVVVVVVVVVVVVVVVVVVVVVVVVVVVVVVVQVVVFDPADKDKDKDKDKDWDWDFDDPVPPPTDIDIDIDMDIDIDIDGDGDHDDDDDPPDPPPDDDDDPPPDDDDDDDDDPDDDD